Protein AF-A0A934EVY8-F1 (afdb_monomer)

pLDDT: mean 74.16, std 15.22, range [42.69, 96.94]

Sequence (189 aa):
MRWGDLDSTTKSALALGAALIGLGVLAAWLSFQLQERWPLLVFLLAFFGVALFLGGVTAWQHLTEPKETNLRSFKQRAIFGLQSIQRRGVHSGWTTARDIWLLAALAALAAFVLHSLFIGGDAFRGYMEQGRYFVRLATAVTEVSPDQWKLNWWLEVAVFAVLPPAIVVTIIAFYRERHDRFRYDDMDR

Secondary structure (DSSP, 8-state):
--GGGS-HHHHHHHHHHHHHHHHHHHHHHHHHHTS--HHHHHHHHHHHHHHHHHHHHHHHHHHHS-----HHHHHHHHHHHHHHHHHHS---HHHHHHHHHHHHHHHHHHHHHHHHHHHTSEEEEEEEETTEEEEEETTEEEEE-HHHHHHHHHHHHHHHHHHHHHHHHHHHHHHHHHHHHHHHHTT--

Nearest PDB structures (foldseek):
  1y2o-assembly1_B  TM=3.865E-01  e=2.715E+00  Homo sapiens
  3zx6-assembly1_A  TM=3.387E-01  e=5.506E+00  Archaeoglobus fulgidus DSM 4304

Foldseek 3Di:
DDPVPDPPVLVVLVVVLVVLVVVLVVQVVVVVVVPDDPPSNVVSCVLNVVSCVVSVVVVVVVVPPPPPPPVVVVVVCVVCVVPVVVVVPPPPVLVVVLVVLVVQLSVLVVVLVSLQVVQVAALVPWDDDPNWTWGDDPPDIGTDDPVSSVVNVVSVVSNVVSVVVSVVSVVVSVVVVVVVVVVVVVVVD

Structure (mmCIF, N/CA/C/O backbone):
data_AF-A0A934EVY8-F1
#
_entry.id   AF-A0A934EVY8-F1
#
loop_
_atom_site.group_PDB
_atom_site.id
_atom_site.type_symbol
_atom_site.label_atom_id
_atom_site.label_alt_id
_atom_site.label_comp_id
_atom_site.label_asym_id
_atom_site.label_entity_id
_atom_site.label_seq_id
_atom_site.pdbx_PDB_ins_code
_atom_site.Cartn_x
_atom_site.Cartn_y
_atom_site.Cartn_z
_atom_site.occupancy
_atom_site.B_iso_or_equiv
_atom_site.auth_seq_id
_atom_site.auth_comp_id
_atom_site.auth_asym_id
_atom_site.auth_atom_id
_atom_site.pdbx_PDB_model_num
ATOM 1 N N . MET A 1 1 ? 3.233 24.057 -24.327 1.00 57.34 1 MET A N 1
ATOM 2 C CA . MET A 1 1 ? 3.346 22.617 -24.651 1.00 57.34 1 MET A CA 1
ATOM 3 C C . MET A 1 1 ? 1.941 22.044 -24.655 1.00 57.34 1 MET A C 1
ATOM 5 O O . MET A 1 1 ? 1.217 22.328 -23.704 1.00 57.34 1 MET A O 1
ATOM 9 N N . ARG A 1 2 ? 1.497 21.361 -25.717 1.00 70.19 2 ARG A N 1
ATOM 10 C CA . ARG A 1 2 ? 0.138 20.791 -25.757 1.00 70.19 2 ARG A CA 1
ATOM 11 C C . ARG A 1 2 ? 0.156 19.408 -25.104 1.00 70.19 2 ARG A C 1
ATOM 13 O O . ARG A 1 2 ? 1.163 18.717 -25.177 1.00 70.19 2 ARG A O 1
ATOM 20 N N . TRP A 1 3 ? -0.952 18.983 -24.490 1.00 60.88 3 TRP A N 1
ATOM 21 C CA . TRP A 1 3 ? -1.055 17.667 -23.832 1.00 60.88 3 TRP A CA 1
ATOM 22 C C . TRP A 1 3 ? -0.673 16.508 -24.765 1.00 60.88 3 TRP A C 1
ATOM 24 O O . TRP A 1 3 ? -0.054 15.540 -24.335 1.00 60.88 3 TRP A O 1
ATOM 34 N N . GLY A 1 4 ? -0.975 16.633 -26.062 1.00 70.44 4 GLY A N 1
ATOM 35 C CA . GLY A 1 4 ? -0.570 15.670 -27.088 1.00 70.44 4 GLY A CA 1
ATOM 36 C C . GLY A 1 4 ? 0.943 15.442 -27.168 1.00 70.44 4 GLY A C 1
ATOM 37 O O . GLY A 1 4 ? 1.347 14.306 -27.398 1.00 70.44 4 GLY A O 1
ATOM 38 N N . ASP A 1 5 ? 1.749 16.465 -26.867 1.00 75.56 5 ASP A N 1
ATOM 39 C CA . ASP A 1 5 ? 3.209 16.477 -27.037 1.00 75.56 5 ASP A CA 1
ATOM 40 C C . ASP A 1 5 ? 3.973 15.812 -25.878 1.00 75.56 5 ASP A C 1
ATOM 42 O O . ASP A 1 5 ? 5.186 15.628 -25.965 1.00 75.56 5 ASP A O 1
ATOM 46 N N . LEU A 1 6 ? 3.294 15.489 -24.772 1.00 67.19 6 LEU A N 1
ATOM 47 C CA . LEU A 1 6 ? 3.912 14.822 -23.624 1.00 67.19 6 LEU A CA 1
ATOM 48 C C . LEU A 1 6 ? 4.124 13.331 -23.920 1.00 67.19 6 LEU A C 1
ATOM 50 O O . LEU A 1 6 ? 3.241 12.666 -24.476 1.00 67.19 6 LEU A O 1
ATOM 54 N N . ASP A 1 7 ? 5.274 12.801 -23.503 1.00 74.44 7 ASP A N 1
ATOM 55 C CA . ASP A 1 7 ? 5.515 11.358 -23.466 1.00 74.44 7 ASP A CA 1
ATOM 56 C C . ASP A 1 7 ? 4.421 10.687 -22.616 1.00 74.44 7 ASP A C 1
ATOM 58 O O . ASP A 1 7 ? 3.944 11.232 -21.617 1.00 74.44 7 ASP A O 1
ATOM 62 N N . SER A 1 8 ? 4.003 9.502 -23.053 1.00 59.72 8 SER A N 1
ATOM 63 C CA . SER A 1 8 ? 3.204 8.554 -22.284 1.00 59.72 8 SER A CA 1
ATOM 64 C C . SER A 1 8 ? 3.612 8.454 -20.810 1.00 59.72 8 SER A C 1
ATOM 66 O O . SER A 1 8 ? 2.719 8.504 -19.974 1.00 59.72 8 SER A O 1
ATOM 68 N N . THR A 1 9 ? 4.910 8.418 -20.485 1.00 56.78 9 THR A N 1
ATOM 69 C CA . THR A 1 9 ? 5.433 8.369 -19.104 1.00 56.78 9 THR A CA 1
ATOM 70 C C . THR A 1 9 ? 5.078 9.616 -18.303 1.00 56.78 9 THR A C 1
ATOM 72 O O . THR A 1 9 ? 4.631 9.537 -17.160 1.00 56.78 9 THR A O 1
ATOM 75 N N . THR A 1 10 ? 5.215 10.792 -18.916 1.00 66.81 10 THR A N 1
ATOM 76 C CA . THR A 1 10 ? 4.867 12.065 -18.286 1.00 66.81 10 THR A CA 1
ATOM 77 C C . THR A 1 10 ? 3.355 12.189 -18.123 1.00 66.81 10 THR A C 1
ATOM 79 O O . THR A 1 10 ? 2.886 12.709 -17.113 1.00 66.81 10 THR A O 1
ATOM 82 N N . LYS A 1 11 ? 2.578 11.669 -19.081 1.00 66.38 11 LYS A N 1
ATOM 83 C CA . LYS A 1 11 ? 1.112 11.607 -18.993 1.00 66.38 11 LYS A CA 1
ATOM 84 C C . LYS A 1 11 ? 0.653 10.691 -17.860 1.00 66.38 11 LYS A C 1
ATOM 86 O O . LYS A 1 11 ? -0.226 11.101 -17.108 1.00 66.38 11 LYS A O 1
ATOM 91 N N . SER A 1 12 ? 1.236 9.500 -17.695 1.00 63.28 12 SER A N 1
ATOM 92 C CA . SER A 1 12 ? 0.905 8.608 -16.575 1.00 63.28 12 SER A CA 1
ATOM 93 C C . SER A 1 12 ? 1.359 9.183 -15.237 1.00 63.28 12 SER A C 1
ATOM 95 O O . SER A 1 12 ? 0.577 9.140 -14.294 1.00 63.28 12 SER A O 1
ATOM 97 N N . ALA A 1 13 ? 2.541 9.799 -15.153 1.00 68.25 13 ALA A N 1
ATOM 98 C CA . ALA A 1 13 ? 2.987 10.482 -13.937 1.00 68.25 13 ALA A CA 1
ATOM 99 C C . ALA A 1 13 ? 2.047 11.638 -13.543 1.00 68.25 13 ALA A C 1
ATOM 101 O O . ALA A 1 13 ? 1.663 11.757 -12.380 1.00 68.25 13 ALA A O 1
ATOM 102 N N . LEU A 1 14 ? 1.611 12.453 -14.511 1.00 69.06 14 LEU A N 1
ATOM 103 C CA . LEU A 1 14 ? 0.652 13.538 -14.281 1.00 69.06 14 LEU A CA 1
ATOM 104 C C . LEU A 1 14 ? -0.740 13.016 -13.912 1.00 69.06 14 LEU A C 1
ATOM 106 O O . LEU A 1 14 ? -1.367 13.557 -13.005 1.00 69.06 14 LEU A O 1
ATOM 110 N N . ALA A 1 15 ? -1.217 11.963 -14.579 1.00 69.25 15 ALA A N 1
ATOM 111 C CA . ALA A 1 15 ? -2.496 11.333 -14.261 1.00 69.25 15 ALA A CA 1
ATOM 112 C C . ALA A 1 15 ? -2.485 10.721 -12.853 1.00 69.25 15 ALA A C 1
ATOM 114 O O . ALA A 1 15 ? -3.445 10.886 -12.104 1.00 69.25 15 ALA A O 1
ATOM 115 N N . LEU A 1 16 ? -1.378 10.081 -12.468 1.00 67.81 16 LEU A N 1
ATOM 116 C CA . LEU A 1 16 ? -1.179 9.536 -11.131 1.00 67.81 16 LEU A CA 1
ATOM 117 C C . LEU A 1 16 ? -1.139 10.650 -10.079 1.00 67.81 16 LEU A C 1
ATOM 119 O O . LEU A 1 16 ? -1.831 10.567 -9.068 1.00 67.81 16 LEU A O 1
ATOM 123 N N . GLY A 1 17 ? -0.385 11.720 -10.341 1.00 69.75 17 GLY A N 1
ATOM 124 C CA . GLY A 1 17 ? -0.333 12.895 -9.473 1.00 69.75 1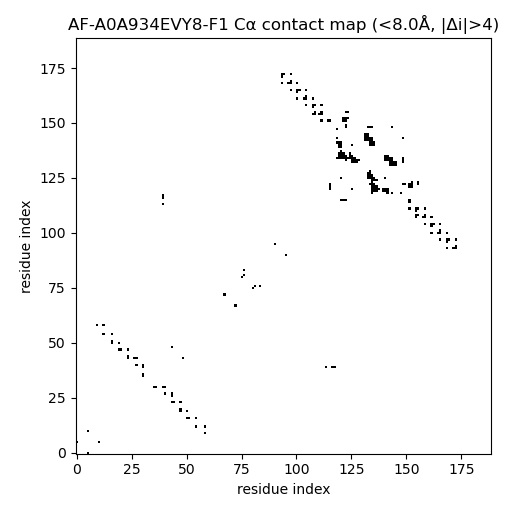7 GLY A CA 1
ATOM 125 C C . GLY A 1 17 ? -1.708 13.536 -9.287 1.00 69.75 17 GLY A C 1
ATOM 126 O O . GLY A 1 17 ? -2.108 13.813 -8.160 1.00 69.75 17 GLY A O 1
ATOM 127 N N . ALA A 1 18 ? -2.475 13.702 -10.366 1.00 69.44 18 ALA A N 1
ATOM 128 C CA . ALA A 1 18 ? -3.835 14.236 -10.311 1.00 69.44 18 ALA A CA 1
ATOM 129 C C . ALA A 1 18 ? -4.795 13.319 -9.533 1.00 69.44 18 ALA A C 1
ATOM 131 O O . ALA A 1 18 ? -5.582 13.810 -8.721 1.00 69.44 18 ALA A O 1
ATOM 132 N N . ALA A 1 19 ? -4.709 11.999 -9.730 1.00 68.56 19 ALA A N 1
ATOM 133 C CA . ALA A 1 19 ? -5.507 11.027 -8.985 1.00 68.56 19 ALA A CA 1
ATOM 134 C C . ALA A 1 19 ? -5.186 11.057 -7.482 1.00 68.56 19 ALA A C 1
ATOM 136 O O . ALA A 1 19 ? -6.098 11.031 -6.657 1.00 68.56 19 ALA A O 1
ATOM 137 N N . LEU A 1 20 ? -3.904 11.184 -7.125 1.00 67.69 20 LEU A N 1
ATOM 138 C CA . LEU A 1 20 ? -3.466 11.334 -5.739 1.00 67.69 20 LEU A CA 1
ATOM 139 C C . LEU A 1 20 ? -3.967 12.653 -5.138 1.00 67.69 20 LEU A C 1
ATOM 141 O O . LEU A 1 20 ? -4.524 12.640 -4.048 1.00 67.69 20 LEU A O 1
ATOM 145 N N . ILE A 1 21 ? -3.876 13.777 -5.853 1.00 70.50 21 ILE A N 1
ATOM 146 C CA . ILE A 1 21 ? -4.445 15.054 -5.382 1.00 70.50 21 ILE A CA 1
ATOM 147 C C . ILE A 1 21 ? -5.954 14.917 -5.138 1.00 70.50 21 ILE A C 1
ATOM 149 O O . ILE A 1 21 ? -6.441 15.335 -4.089 1.00 70.50 21 ILE A O 1
ATOM 153 N N . GLY A 1 22 ? -6.688 14.295 -6.066 1.00 68.50 22 GLY A N 1
ATOM 154 C CA . GLY A 1 22 ? -8.126 14.059 -5.925 1.00 68.50 22 GLY A CA 1
ATOM 155 C C . GLY A 1 22 ? -8.470 13.213 -4.696 1.00 68.50 22 GLY A C 1
ATOM 156 O O . GLY A 1 22 ? -9.353 13.583 -3.921 1.00 68.50 22 GLY A O 1
ATOM 157 N N . LEU A 1 23 ? -7.728 12.126 -4.469 1.00 67.06 23 LEU A N 1
ATOM 158 C C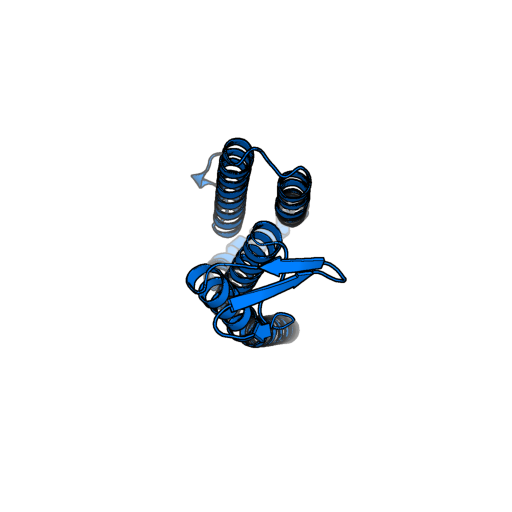A . LEU A 1 23 ? -7.850 11.291 -3.269 1.00 67.06 23 LEU A CA 1
ATOM 159 C C . LEU A 1 23 ? -7.532 12.069 -1.986 1.00 67.06 23 LEU A C 1
ATOM 161 O O . LEU A 1 23 ? -8.232 11.900 -0.990 1.00 67.06 23 LEU A O 1
ATOM 165 N N . GLY A 1 24 ? -6.530 12.949 -2.011 1.00 66.44 24 GLY A N 1
ATOM 166 C CA . GLY A 1 24 ? -6.171 13.790 -0.870 1.00 66.44 24 GLY A CA 1
ATOM 167 C C . GLY A 1 24 ? -7.243 14.807 -0.512 1.00 66.44 24 GLY A C 1
ATOM 168 O O . GLY A 1 24 ? -7.593 14.942 0.661 1.00 66.44 24 GLY A O 1
ATOM 169 N N . VAL A 1 25 ? -7.826 15.467 -1.513 1.00 69.81 25 VAL A N 1
ATOM 170 C CA . VAL A 1 25 ? -8.941 16.404 -1.314 1.00 69.81 25 VAL A CA 1
ATOM 171 C C . VAL A 1 25 ? -10.180 15.674 -0.793 1.00 69.81 25 VAL A C 1
ATOM 173 O O . VAL A 1 25 ? -10.811 16.148 0.151 1.00 69.81 25 VAL A O 1
ATOM 176 N N . LEU A 1 26 ? -10.506 14.502 -1.348 1.00 67.94 26 LEU A N 1
ATOM 177 C CA . LEU A 1 26 ? -11.639 13.692 -0.891 1.00 67.94 26 LEU A CA 1
ATOM 178 C C . LEU A 1 26 ? -11.452 13.227 0.561 1.00 67.94 26 LEU A C 1
ATOM 180 O O . LEU A 1 26 ? -12.381 13.297 1.364 1.00 67.94 26 LEU A O 1
ATOM 184 N N . ALA A 1 27 ? -10.245 12.789 0.915 1.00 61.75 27 ALA A N 1
ATOM 185 C CA . ALA A 1 27 ? -9.923 12.363 2.269 1.00 61.75 27 ALA A CA 1
ATOM 186 C C . ALA A 1 27 ? -9.943 13.535 3.266 1.00 61.75 27 ALA A C 1
ATOM 188 O O . ALA A 1 27 ? -10.451 13.379 4.375 1.00 61.75 27 ALA A O 1
ATOM 189 N N . ALA A 1 28 ? -9.466 14.722 2.871 1.00 60.06 28 ALA A N 1
ATOM 190 C CA . ALA A 1 28 ? -9.564 15.934 3.684 1.00 60.06 28 ALA A CA 1
ATOM 191 C C . ALA A 1 28 ? -11.027 16.363 3.891 1.00 60.06 28 ALA A C 1
ATOM 193 O O . ALA A 1 28 ? -11.414 16.710 5.006 1.00 60.06 28 ALA A O 1
ATOM 194 N N . TRP A 1 29 ? -11.860 16.265 2.850 1.00 69.00 29 TRP A N 1
ATOM 195 C CA . TRP A 1 29 ? -13.300 16.513 2.938 1.00 69.00 29 TRP A CA 1
ATOM 196 C C . TRP A 1 29 ? -13.990 15.533 3.896 1.00 69.00 29 TRP A C 1
ATOM 198 O O . TRP A 1 29 ? -14.744 15.949 4.774 1.00 69.00 29 TRP A O 1
ATOM 208 N N . LEU A 1 30 ? -13.715 14.232 3.765 1.00 59.75 30 LEU A N 1
ATOM 209 C CA . LEU A 1 30 ? -14.232 13.198 4.670 1.00 59.75 30 LEU A CA 1
ATOM 210 C C . LEU A 1 30 ? -13.762 13.421 6.112 1.00 59.75 30 LEU A C 1
ATOM 212 O O . LEU A 1 30 ? -14.555 13.284 7.040 1.00 59.75 30 LEU A O 1
ATOM 216 N N . SER A 1 31 ? -12.504 13.824 6.302 1.00 55.75 31 SER A N 1
ATOM 217 C CA . SER A 1 31 ? -11.961 14.177 7.616 1.00 55.75 31 SER A CA 1
ATOM 218 C C . SER A 1 31 ? -12.681 15.376 8.232 1.00 55.75 31 SER A C 1
ATOM 220 O O . SER A 1 31 ? -12.928 15.372 9.433 1.00 55.75 31 SER A O 1
ATOM 222 N N . PHE A 1 32 ? -13.031 16.386 7.431 1.00 62.69 32 PHE A N 1
ATOM 223 C CA . PHE A 1 32 ? -13.758 17.568 7.899 1.00 62.69 32 PHE A CA 1
ATOM 224 C C . PHE A 1 32 ? -15.173 17.224 8.390 1.00 62.69 32 PHE A C 1
ATOM 226 O O . PHE A 1 32 ? -15.640 17.787 9.376 1.00 62.69 32 PHE A O 1
ATOM 233 N N . GLN A 1 33 ? -15.835 16.256 7.749 1.00 71.44 33 GLN A N 1
ATOM 234 C CA . GLN A 1 33 ? -17.175 15.798 8.140 1.00 71.44 33 GLN A CA 1
ATOM 235 C C . GLN A 1 33 ? -17.193 15.019 9.468 1.00 71.44 33 GLN A C 1
ATOM 237 O O . GLN A 1 33 ? -18.236 14.934 10.108 1.00 71.44 33 GLN A O 1
ATOM 242 N N . LEU A 1 34 ? -16.061 14.456 9.904 1.00 65.44 34 LEU A N 1
ATOM 243 C CA . LEU A 1 34 ? -16.002 13.522 11.038 1.00 65.44 34 LEU A CA 1
ATOM 244 C C . LEU A 1 34 ? -15.755 14.174 12.416 1.00 65.44 34 LEU A C 1
ATOM 246 O O . LEU A 1 34 ? -15.599 13.436 13.383 1.00 65.44 34 LEU A O 1
ATOM 250 N N . GLN A 1 35 ? -15.752 15.514 12.515 1.00 58.31 35 GLN A N 1
ATOM 251 C CA . GLN A 1 35 ? -15.690 16.372 13.728 1.00 58.31 35 GLN A CA 1
ATOM 252 C C . GLN A 1 35 ? -14.597 16.118 14.789 1.00 5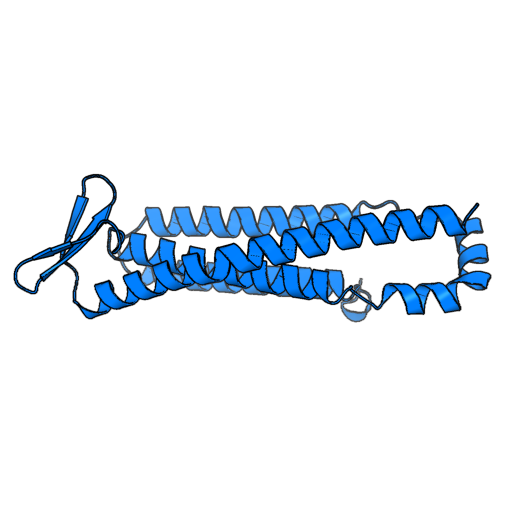8.31 35 GLN A C 1
ATOM 254 O O . GLN A 1 35 ? -14.369 16.973 15.641 1.00 58.31 35 GLN A O 1
ATOM 259 N N . GLU A 1 36 ? -13.832 15.044 14.693 1.00 63.22 36 GLU A N 1
ATOM 260 C CA . GLU A 1 36 ? -12.560 14.861 15.378 1.00 63.22 36 GLU A CA 1
ATOM 261 C C . GLU A 1 36 ? -11.452 14.732 14.323 1.00 63.22 36 GLU A C 1
ATOM 263 O O . GLU A 1 36 ? -11.716 14.295 13.205 1.00 63.22 36 GLU A O 1
ATOM 268 N N . ARG A 1 37 ? -10.193 15.003 14.711 1.00 58.44 37 ARG A N 1
ATOM 269 C CA . ARG A 1 37 ? -8.947 14.489 14.080 1.00 58.44 37 ARG A CA 1
ATOM 270 C C . ARG A 1 37 ? -8.070 15.462 13.277 1.00 58.44 37 ARG A C 1
ATOM 272 O O . ARG A 1 37 ? -7.764 15.245 12.106 1.00 58.44 37 ARG A O 1
ATOM 279 N N . TRP A 1 38 ? -7.451 16.398 13.993 1.00 56.06 38 TRP A N 1
ATOM 280 C CA . TRP A 1 38 ? -6.142 16.964 13.622 1.00 56.06 38 TRP A CA 1
ATOM 281 C C . TRP A 1 38 ? -5.095 15.922 13.159 1.00 56.06 38 TRP A C 1
ATOM 283 O O . TRP A 1 38 ? -4.457 16.158 12.134 1.00 56.06 38 TRP A O 1
ATOM 293 N N . PRO A 1 39 ? -4.917 14.755 13.815 1.00 55.75 39 PRO A N 1
ATOM 294 C CA . PRO A 1 39 ? -3.947 13.748 13.371 1.00 55.75 39 PRO A CA 1
ATOM 295 C C . PRO A 1 39 ? -4.228 13.152 11.985 1.00 55.75 39 PRO A C 1
ATOM 297 O O . PRO A 1 39 ? -3.280 12.863 11.260 1.00 55.75 39 PRO A O 1
ATOM 300 N N . LEU A 1 40 ? -5.495 13.000 11.583 1.00 60.56 40 LEU A N 1
ATOM 301 C CA . LEU A 1 40 ? -5.835 12.452 10.264 1.00 60.56 40 LEU A CA 1
ATOM 302 C C . LEU A 1 40 ? -5.533 13.475 9.162 1.00 60.56 40 LEU A C 1
ATOM 304 O O . LEU A 1 40 ? -4.968 13.122 8.133 1.00 60.56 40 LEU A O 1
ATOM 308 N N . LEU A 1 41 ? -5.797 14.757 9.420 1.00 58.66 41 LEU A N 1
ATOM 309 C CA . LEU A 1 41 ? -5.463 15.853 8.510 1.00 58.66 41 LEU A CA 1
ATOM 310 C C . LEU A 1 41 ? -3.939 16.026 8.359 1.00 58.66 41 LEU A C 1
ATOM 312 O O . LEU A 1 41 ? -3.450 16.151 7.237 1.00 58.66 41 LEU A O 1
ATOM 316 N N . VAL A 1 42 ? -3.177 15.948 9.458 1.00 61.84 42 VAL A N 1
ATOM 317 C CA . VAL A 1 42 ? -1.699 15.971 9.433 1.00 61.84 42 VAL A CA 1
ATOM 318 C C . VAL A 1 42 ? -1.137 14.759 8.689 1.00 61.84 42 VAL A C 1
ATOM 320 O O . VAL A 1 42 ? -0.226 14.913 7.878 1.00 61.84 42 VAL A O 1
ATOM 323 N N . PHE A 1 43 ? -1.694 13.565 8.913 1.00 64.56 43 PHE A N 1
ATOM 324 C CA . PHE A 1 43 ? -1.275 12.357 8.206 1.00 64.56 43 PHE A CA 1
ATOM 325 C C . PHE A 1 43 ? -1.565 12.446 6.706 1.00 64.56 43 PHE A C 1
ATOM 327 O O . PHE A 1 43 ? -0.689 12.141 5.903 1.00 64.56 43 PHE A O 1
ATOM 334 N N . LEU A 1 44 ? -2.754 12.915 6.314 1.00 65.19 44 LEU A N 1
ATOM 335 C CA . LEU A 1 44 ? -3.097 13.130 4.908 1.00 65.19 44 LEU A CA 1
ATOM 336 C C . LEU A 1 44 ? -2.172 14.172 4.270 1.00 65.19 44 LEU A C 1
ATOM 338 O O . LEU A 1 44 ? -1.620 13.915 3.204 1.00 65.19 44 LEU A O 1
ATOM 342 N N . LEU A 1 45 ? -1.926 15.308 4.930 1.00 63.56 45 LEU A N 1
ATOM 343 C CA . LEU A 1 45 ? -0.974 16.315 4.447 1.00 63.56 45 LEU A CA 1
ATOM 344 C C . LEU A 1 45 ? 0.438 15.745 4.282 1.00 63.56 45 LEU A C 1
ATOM 346 O O . LEU A 1 45 ? 1.078 16.007 3.267 1.00 63.56 45 LEU A O 1
ATOM 350 N N . ALA A 1 46 ? 0.916 14.949 5.239 1.00 63.81 46 ALA A N 1
ATOM 351 C CA . ALA A 1 46 ? 2.229 14.320 5.161 1.00 63.81 46 ALA A CA 1
ATOM 352 C C . ALA A 1 46 ? 2.287 13.272 4.039 1.00 63.81 46 ALA A C 1
ATOM 354 O O . ALA A 1 46 ? 3.213 13.285 3.232 1.00 63.81 46 ALA A O 1
ATOM 355 N N . PHE A 1 47 ? 1.283 12.401 3.939 1.00 70.88 47 PHE A N 1
ATOM 356 C CA . PHE A 1 47 ? 1.223 11.340 2.937 1.00 70.88 47 PHE A CA 1
ATOM 357 C C . PHE A 1 47 ? 1.123 11.907 1.517 1.00 70.88 47 PHE A C 1
ATOM 359 O O . PHE A 1 47 ? 1.941 11.579 0.655 1.00 70.88 47 PHE A O 1
ATOM 366 N N . PHE A 1 48 ? 0.171 12.813 1.276 1.00 67.50 48 PHE A N 1
ATOM 367 C CA . PHE A 1 48 ? 0.012 13.457 -0.027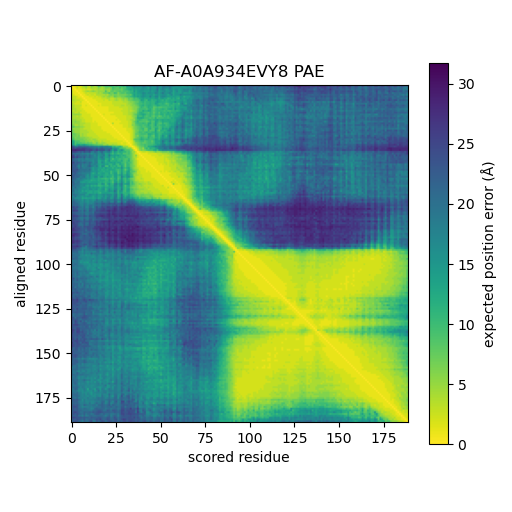 1.00 67.50 48 PHE A CA 1
ATOM 368 C C . PHE A 1 48 ? 1.153 14.426 -0.331 1.00 67.50 48 PHE A C 1
ATOM 370 O O . PHE A 1 48 ? 1.569 14.512 -1.483 1.00 67.50 48 PHE A O 1
ATOM 377 N N . GLY A 1 49 ? 1.716 15.092 0.680 1.00 69.19 49 GLY A N 1
ATOM 378 C CA . GLY A 1 49 ? 2.908 15.924 0.538 1.00 69.19 49 GLY A CA 1
ATOM 379 C C . GLY A 1 49 ? 4.126 15.123 0.079 1.00 69.19 49 GLY A C 1
ATOM 380 O O . GLY A 1 49 ? 4.796 15.529 -0.868 1.00 69.19 49 GLY A O 1
ATOM 381 N N . VAL A 1 50 ? 4.378 13.953 0.674 1.00 64.31 50 VAL A N 1
ATOM 382 C CA . VAL A 1 50 ? 5.466 13.049 0.257 1.00 64.31 50 VAL A CA 1
ATOM 383 C C . VAL A 1 50 ? 5.205 12.481 -1.136 1.00 64.31 50 VAL A C 1
ATOM 385 O O . VAL A 1 50 ? 6.117 12.460 -1.961 1.00 64.31 50 VAL A O 1
ATOM 388 N N . ALA A 1 51 ? 3.972 12.069 -1.437 1.00 66.31 51 ALA A N 1
ATOM 389 C CA . ALA A 1 51 ? 3.621 11.557 -2.759 1.00 66.31 51 ALA A CA 1
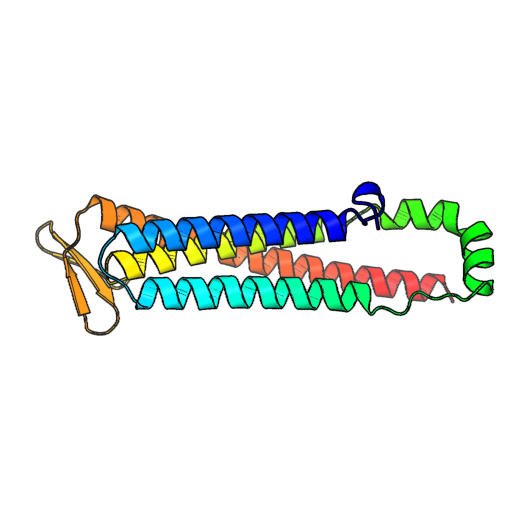ATOM 390 C C . ALA A 1 51 ? 3.790 12.628 -3.856 1.00 66.31 51 ALA A C 1
ATOM 392 O O . ALA A 1 51 ? 4.360 12.348 -4.913 1.00 66.31 51 ALA A O 1
ATOM 393 N N . LEU A 1 52 ? 3.370 13.869 -3.586 1.00 63.59 52 LEU A N 1
ATOM 394 C CA . LEU A 1 52 ? 3.579 15.014 -4.476 1.00 63.59 52 LEU A CA 1
ATOM 395 C C . LEU A 1 52 ? 5.052 15.38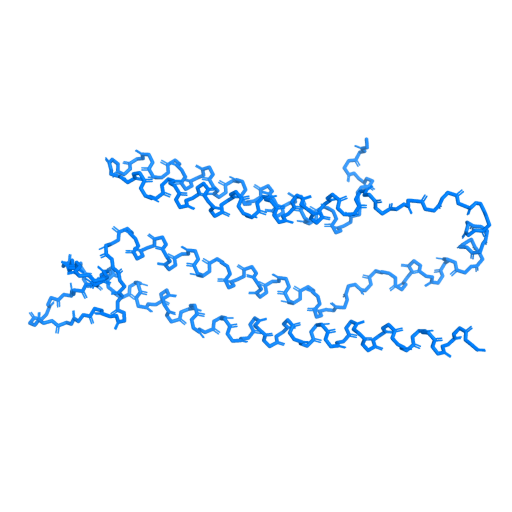3 -4.605 1.00 63.59 52 LEU A C 1
ATOM 397 O O . LEU A 1 52 ? 5.494 15.709 -5.702 1.00 63.59 52 LEU A O 1
ATOM 401 N N . PHE A 1 53 ? 5.821 15.310 -3.519 1.00 67.69 53 PHE A N 1
ATOM 402 C CA . PHE A 1 53 ? 7.254 15.570 -3.554 1.00 67.69 53 PHE A CA 1
ATOM 403 C C . PHE A 1 53 ? 7.983 14.531 -4.410 1.00 67.69 53 PHE A C 1
ATOM 405 O O . PHE A 1 53 ? 8.737 14.902 -5.302 1.00 67.69 53 PHE A O 1
ATOM 412 N N . LEU A 1 54 ? 7.714 13.238 -4.214 1.00 62.19 54 LEU A N 1
ATOM 413 C CA . LEU A 1 54 ? 8.337 12.165 -4.996 1.00 62.19 54 LEU A CA 1
ATOM 414 C C . LEU A 1 54 ? 7.937 12.222 -6.476 1.00 62.19 54 LEU A C 1
ATOM 416 O O . LEU A 1 54 ? 8.807 12.107 -7.343 1.00 62.19 54 LEU A O 1
ATOM 420 N N . GLY A 1 55 ? 6.654 12.461 -6.772 1.00 64.56 55 GLY A N 1
ATOM 421 C CA . GLY A 1 55 ? 6.168 12.677 -8.140 1.00 64.56 55 GLY A CA 1
ATOM 422 C C . GLY A 1 55 ? 6.742 13.946 -8.783 1.00 64.56 55 GLY A C 1
ATOM 423 O O . GLY A 1 55 ? 7.105 13.952 -9.957 1.00 64.56 55 GLY A O 1
ATOM 424 N N . GLY A 1 56 ? 6.883 15.018 -8.002 1.00 66.69 56 GLY A N 1
ATOM 425 C CA . GLY A 1 56 ? 7.470 16.283 -8.437 1.00 66.69 56 GLY A CA 1
ATOM 426 C C . GLY A 1 56 ? 8.964 16.169 -8.727 1.00 66.69 56 GLY A C 1
ATOM 427 O O . GLY A 1 56 ? 9.419 16.661 -9.755 1.00 66.69 56 GLY A O 1
ATOM 428 N N . VAL A 1 57 ? 9.721 15.473 -7.875 1.00 65.88 57 VAL A N 1
ATOM 429 C CA . VAL A 1 57 ? 11.159 15.224 -8.069 1.00 65.88 57 VAL A CA 1
ATOM 430 C C . VAL A 1 57 ? 11.400 14.370 -9.311 1.00 65.88 57 VAL A C 1
ATOM 432 O O . VAL A 1 57 ? 12.270 14.706 -10.111 1.00 65.88 57 VAL A O 1
ATOM 435 N N . THR A 1 58 ? 10.612 13.314 -9.523 1.00 61.97 58 THR A N 1
ATOM 436 C CA . THR A 1 58 ? 10.729 12.483 -10.735 1.00 61.97 58 THR A CA 1
ATOM 437 C C . THR A 1 58 ? 10.370 13.263 -12.002 1.00 61.97 58 THR A C 1
ATOM 439 O O . THR A 1 58 ? 11.106 13.200 -12.988 1.00 61.97 58 THR A O 1
ATOM 442 N N . ALA A 1 59 ? 9.306 14.072 -11.981 1.00 62.19 59 ALA A N 1
ATOM 443 C CA . ALA A 1 59 ? 8.971 14.953 -13.102 1.00 62.19 59 ALA A CA 1
ATOM 444 C C . ALA A 1 59 ? 10.056 16.019 -13.359 1.00 62.19 59 ALA A C 1
ATOM 446 O O . ALA A 1 59 ? 10.397 16.300 -14.510 1.00 62.19 59 ALA A O 1
ATOM 447 N N . TRP A 1 60 ? 10.631 16.591 -12.297 1.00 62.50 60 TRP A N 1
ATOM 448 C CA . TRP A 1 60 ? 11.705 17.580 -12.375 1.00 62.50 60 TRP A CA 1
ATOM 449 C C . TRP A 1 60 ? 12.984 17.001 -12.978 1.00 62.50 60 TRP A C 1
ATOM 451 O O . TRP A 1 60 ? 13.585 17.628 -13.850 1.00 62.50 60 TRP A O 1
ATOM 461 N N . GLN A 1 61 ? 13.380 15.798 -12.557 1.00 69.19 61 GLN A N 1
ATOM 462 C CA . GLN A 1 61 ? 14.525 15.082 -13.125 1.00 69.19 61 GLN A CA 1
ATOM 463 C C . GLN A 1 61 ? 14.347 14.878 -14.633 1.00 69.19 61 GLN A C 1
ATOM 465 O O . GLN A 1 61 ? 15.251 15.190 -15.402 1.00 69.19 61 GLN A O 1
ATOM 470 N N . HIS A 1 62 ? 13.150 14.487 -15.075 1.00 58.69 62 HIS A N 1
ATOM 471 C CA . HIS A 1 62 ? 12.862 14.342 -16.504 1.00 58.69 62 HIS A CA 1
ATOM 472 C C . HIS A 1 62 ? 12.888 15.666 -17.283 1.00 58.69 62 HIS A C 1
ATOM 474 O O . HIS A 1 62 ? 13.230 15.682 -18.464 1.00 58.69 62 HIS A O 1
ATOM 480 N N . LEU A 1 63 ? 12.522 16.781 -16.646 1.00 63.75 63 LEU A N 1
ATOM 481 C CA . LEU A 1 63 ? 12.571 18.109 -17.268 1.00 63.75 63 LEU A CA 1
ATOM 482 C C . LEU A 1 63 ? 13.988 18.697 -17.322 1.00 63.75 63 LEU A C 1
ATOM 484 O O . LEU A 1 63 ? 14.257 19.530 -18.189 1.00 63.75 63 LEU A O 1
ATOM 488 N N . THR A 1 64 ? 14.869 18.294 -16.404 1.00 61.97 64 THR A N 1
ATOM 489 C CA . THR A 1 64 ? 16.244 18.808 -16.295 1.00 61.97 64 THR A CA 1
ATOM 490 C C . THR A 1 64 ? 17.291 17.920 -16.956 1.00 61.97 64 THR A C 1
ATOM 492 O O . THR A 1 64 ? 18.425 18.374 -17.118 1.00 61.97 64 THR A O 1
ATOM 495 N N . GLU A 1 65 ? 16.930 16.716 -17.414 1.00 53.47 65 GLU A N 1
ATOM 496 C CA . GLU A 1 65 ? 17.774 15.959 -18.339 1.00 53.47 65 GLU A CA 1
ATOM 497 C C . GLU A 1 65 ? 18.113 16.849 -19.547 1.00 53.47 65 GLU A C 1
ATOM 499 O O . GLU A 1 65 ? 17.207 17.303 -20.260 1.00 53.47 65 GLU A O 1
ATOM 504 N N . PRO A 1 66 ? 19.404 17.163 -19.769 1.00 47.69 66 PRO A N 1
ATOM 505 C CA . PRO A 1 66 ? 19.801 18.079 -20.819 1.00 47.69 66 PRO A CA 1
ATOM 506 C C . PRO A 1 66 ? 19.344 17.494 -22.152 1.00 47.69 66 PRO A C 1
ATOM 508 O O . PRO A 1 66 ? 19.859 16.477 -22.616 1.00 47.69 66 PRO A O 1
ATOM 511 N N . LYS A 1 67 ? 18.358 18.145 -22.780 1.00 50.19 67 LYS A N 1
ATOM 512 C CA . LYS A 1 67 ? 17.995 17.875 -24.170 1.00 50.19 67 LYS A CA 1
ATOM 513 C C . LYS A 1 67 ? 19.252 18.090 -24.993 1.00 50.19 67 LYS A C 1
ATOM 515 O O . LYS A 1 67 ? 19.629 19.229 -25.248 1.00 50.19 67 LYS A O 1
ATOM 520 N N . GLU A 1 68 ? 19.907 17.004 -25.381 1.00 47.16 68 GLU A N 1
ATOM 521 C CA . GLU A 1 68 ? 21.033 17.053 -26.298 1.00 47.16 68 GLU A CA 1
ATOM 522 C C . GLU A 1 68 ? 20.594 17.758 -27.588 1.00 47.16 68 GLU A C 1
ATOM 524 O O . GLU A 1 68 ? 19.978 17.166 -28.474 1.00 47.16 68 GLU A O 1
ATOM 529 N N . THR A 1 69 ? 20.918 19.041 -27.705 1.00 47.59 69 THR A N 1
ATOM 530 C CA . THR A 1 69 ? 20.688 19.884 -28.887 1.00 47.59 69 THR A CA 1
ATOM 531 C C . THR A 1 69 ? 21.766 19.676 -29.953 1.00 47.59 69 THR A C 1
ATOM 533 O O . THR A 1 69 ? 21.892 20.455 -30.897 1.00 47.59 69 THR A O 1
ATOM 536 N N . ASN A 1 70 ? 22.553 18.602 -29.842 1.00 46.72 70 ASN A N 1
ATOM 537 C CA . ASN A 1 70 ? 23.641 18.319 -30.759 1.00 46.72 70 ASN A CA 1
ATOM 538 C C . ASN A 1 70 ? 23.093 17.800 -32.099 1.00 46.72 70 ASN A C 1
ATOM 540 O O . ASN A 1 70 ? 22.719 16.638 -32.245 1.00 46.72 70 ASN A O 1
ATOM 544 N N . LEU A 1 71 ? 23.108 18.654 -33.124 1.00 52.72 71 LEU A N 1
ATOM 545 C CA . LEU A 1 71 ? 22.757 18.322 -34.516 1.00 52.72 71 LEU A CA 1
ATOM 546 C C . LEU A 1 71 ? 23.498 17.080 -35.057 1.00 52.72 71 LEU A C 1
ATOM 548 O O . LEU A 1 71 ? 22.987 16.390 -35.942 1.00 52.72 71 LEU A O 1
ATOM 552 N N . ARG A 1 72 ? 24.672 16.748 -34.499 1.00 52.72 72 ARG A N 1
ATOM 553 C CA . ARG A 1 72 ? 25.401 15.506 -34.809 1.00 52.72 72 ARG A CA 1
ATOM 554 C C . ARG A 1 72 ? 24.672 14.249 -34.318 1.00 52.72 72 ARG A C 1
ATOM 556 O O . ARG A 1 72 ? 24.551 13.302 -35.094 1.00 52.72 72 ARG A O 1
ATOM 563 N N . SER A 1 73 ? 24.094 14.264 -33.113 1.00 53.53 73 SER A N 1
ATOM 564 C CA . SER A 1 73 ? 23.288 13.142 -32.612 1.00 53.53 73 SER A CA 1
ATOM 565 C C . SER A 1 73 ? 21.902 13.090 -33.262 1.00 53.53 73 SER A C 1
ATOM 567 O O . SER A 1 73 ? 21.283 12.029 -33.284 1.00 53.53 73 SER A O 1
ATOM 569 N N . PHE A 1 74 ? 21.427 14.190 -33.864 1.00 55.84 74 PHE A N 1
ATOM 570 C CA . PHE A 1 74 ? 20.212 14.203 -34.688 1.00 55.84 74 PHE A CA 1
ATOM 571 C C . PHE A 1 74 ? 20.418 13.522 -36.049 1.00 55.84 74 PHE A C 1
ATOM 573 O O . PHE A 1 74 ? 19.579 12.728 -36.458 1.00 55.84 74 PHE A O 1
ATOM 580 N N . LYS A 1 75 ? 21.551 13.748 -36.734 1.00 56.16 75 LYS A N 1
ATOM 581 C CA . LYS A 1 75 ? 21.880 13.018 -37.977 1.00 56.16 75 LYS A CA 1
ATOM 582 C C . LYS A 1 75 ? 22.149 11.531 -37.727 1.00 56.16 75 LYS A C 1
ATOM 584 O O . LYS A 1 75 ? 21.667 10.704 -38.495 1.00 56.16 75 LYS A O 1
ATOM 589 N N . GLN A 1 76 ? 22.823 11.179 -36.630 1.00 58.00 76 GLN A N 1
ATOM 590 C CA . GLN A 1 76 ? 22.951 9.774 -36.218 1.00 58.00 76 GLN A CA 1
ATOM 591 C C . GLN A 1 76 ? 21.589 9.163 -35.842 1.00 58.00 76 GLN A C 1
ATOM 593 O O . GLN A 1 76 ? 21.302 8.043 -36.252 1.00 58.00 76 GLN A O 1
ATOM 598 N N . ARG A 1 77 ? 20.690 9.909 -35.179 1.00 51.81 77 ARG A N 1
ATOM 599 C CA . ARG A 1 77 ? 19.295 9.487 -34.942 1.00 51.81 77 ARG A CA 1
ATOM 600 C C . ARG A 1 77 ? 18.427 9.457 -36.202 1.00 51.81 77 ARG A C 1
ATOM 602 O O . ARG A 1 77 ? 17.483 8.695 -36.234 1.00 51.81 77 ARG A O 1
ATOM 609 N N . ALA A 1 78 ? 18.696 10.215 -37.254 1.00 58.97 78 ALA A N 1
ATOM 610 C CA . ALA A 1 78 ? 17.929 10.087 -38.496 1.00 58.97 78 ALA A CA 1
ATOM 611 C C . ALA A 1 78 ? 18.296 8.797 -39.254 1.00 58.97 78 ALA A C 1
ATOM 613 O O . ALA A 1 78 ? 17.435 8.178 -39.869 1.00 58.97 78 ALA A O 1
ATOM 614 N N . ILE A 1 79 ? 19.561 8.372 -39.159 1.00 57.88 79 ILE A N 1
ATOM 615 C CA . ILE A 1 79 ? 20.084 7.183 -39.847 1.00 57.88 79 ILE A CA 1
ATOM 616 C C . ILE A 1 79 ? 19.857 5.900 -39.018 1.00 57.88 79 ILE A C 1
ATOM 618 O O . ILE A 1 79 ? 19.527 4.866 -39.587 1.00 57.88 79 ILE A O 1
ATOM 622 N N . PHE A 1 80 ? 19.933 5.963 -37.680 1.00 55.34 80 PHE A N 1
ATOM 623 C CA . PHE A 1 80 ? 19.689 4.823 -36.772 1.00 55.34 80 PHE A CA 1
ATOM 624 C C . PHE A 1 80 ? 18.344 4.874 -36.014 1.00 55.34 80 PHE A C 1
ATOM 626 O O . PHE A 1 80 ? 17.945 3.906 -35.363 1.00 55.34 80 PHE A O 1
ATOM 633 N N . GLY A 1 81 ? 17.616 5.992 -36.044 1.00 48.97 81 GLY A N 1
ATOM 634 C CA . GLY A 1 81 ? 16.475 6.233 -35.146 1.00 48.97 81 GLY A CA 1
ATOM 635 C C . GLY A 1 81 ? 15.125 5.722 -35.614 1.00 48.97 81 GLY A C 1
ATOM 636 O O . GLY A 1 81 ? 14.216 5.642 -34.793 1.00 48.97 81 GLY A O 1
ATOM 637 N N . LEU A 1 82 ? 15.001 5.260 -36.859 1.00 47.97 82 LEU A N 1
ATOM 638 C CA . LEU A 1 82 ? 13.855 4.426 -37.238 1.00 47.97 82 LEU A CA 1
ATOM 639 C C . LEU A 1 82 ? 13.866 3.083 -36.484 1.00 47.97 82 LEU A C 1
ATOM 641 O O . LEU A 1 82 ? 12.803 2.581 -36.135 1.00 47.97 82 LEU A O 1
ATOM 645 N N . GLN A 1 83 ? 15.040 2.549 -36.118 1.00 48.47 83 GLN A N 1
ATOM 646 C CA . GLN A 1 83 ? 15.135 1.351 -35.271 1.00 48.47 83 GLN A CA 1
ATOM 647 C C . GLN A 1 83 ? 15.108 1.650 -33.763 1.00 48.47 83 GLN A C 1
ATOM 649 O O . GLN A 1 83 ? 14.600 0.831 -32.994 1.00 48.47 83 GLN A O 1
ATOM 654 N N . SER A 1 84 ? 15.611 2.801 -33.300 1.00 46.59 84 SER A N 1
ATOM 655 C CA . SER A 1 84 ? 15.656 3.097 -31.856 1.00 46.59 84 SER A CA 1
ATOM 656 C C . SER A 1 84 ? 14.325 3.597 -31.275 1.00 46.59 84 SER A C 1
ATOM 658 O O . SER A 1 84 ? 14.046 3.340 -30.103 1.00 46.59 84 SER A O 1
ATOM 660 N N . ILE A 1 85 ? 13.455 4.221 -32.082 1.00 46.66 85 ILE A N 1
ATOM 661 C CA . ILE A 1 85 ? 12.094 4.610 -31.661 1.00 46.66 85 ILE A CA 1
ATOM 662 C C . ILE A 1 85 ? 11.213 3.372 -31.446 1.00 46.66 85 ILE A C 1
ATOM 664 O O . ILE A 1 85 ? 10.450 3.319 -30.484 1.00 46.66 85 ILE A O 1
ATOM 668 N N . GLN A 1 86 ? 11.393 2.325 -32.254 1.00 45.59 86 GLN A N 1
ATOM 669 C CA . GLN A 1 86 ? 10.688 1.056 -32.067 1.00 45.59 86 GLN A CA 1
ATOM 670 C C . GLN A 1 86 ? 11.221 0.256 -30.857 1.00 45.59 86 GLN A C 1
ATOM 672 O O . GLN A 1 86 ? 10.485 -0.541 -30.282 1.00 45.59 86 GLN A O 1
ATOM 677 N N . ARG A 1 87 ? 12.462 0.514 -30.406 1.00 48.75 87 ARG A N 1
ATOM 678 C CA . ARG A 1 87 ? 13.052 -0.094 -29.193 1.00 48.75 87 ARG A CA 1
ATOM 679 C C . ARG A 1 87 ? 12.747 0.650 -27.884 1.00 48.75 87 ARG A C 1
ATOM 681 O O . ARG A 1 87 ? 12.830 0.030 -26.831 1.00 48.75 87 ARG A O 1
ATOM 688 N N . ARG A 1 88 ? 12.365 1.936 -27.913 1.00 45.28 88 ARG A N 1
ATOM 689 C CA . ARG A 1 88 ? 11.994 2.712 -26.702 1.00 45.28 88 ARG A CA 1
ATOM 690 C C . ARG A 1 88 ? 10.554 2.500 -26.221 1.00 45.28 88 ARG A C 1
ATOM 692 O O . ARG A 1 88 ? 10.245 2.844 -25.087 1.00 45.28 88 ARG A O 1
ATOM 699 N N . GLY A 1 89 ? 9.680 1.939 -27.058 1.00 42.69 89 GLY A N 1
ATOM 700 C CA . GLY A 1 89 ? 8.262 1.735 -26.728 1.00 42.69 89 GLY A CA 1
ATOM 701 C C . GLY A 1 89 ? 7.969 0.519 -25.848 1.00 42.69 89 GLY A C 1
ATOM 702 O O . GLY A 1 89 ? 6.868 0.406 -25.315 1.00 42.69 89 GLY A O 1
ATOM 703 N N . VAL A 1 90 ? 8.932 -0.385 -25.659 1.00 48.00 90 VAL A N 1
ATOM 704 C CA . VAL A 1 90 ? 8.756 -1.515 -24.746 1.00 48.00 90 VAL A CA 1
ATOM 705 C C . VAL A 1 90 ? 9.235 -1.061 -23.376 1.00 48.00 90 VAL A C 1
ATOM 707 O O . VAL A 1 90 ? 10.361 -1.347 -22.975 1.00 48.00 90 VAL A O 1
ATOM 710 N N . HIS A 1 91 ? 8.379 -0.341 -22.642 1.00 53.34 91 HIS A N 1
ATOM 711 C CA . HIS A 1 91 ? 8.440 -0.456 -21.187 1.00 53.34 91 HIS A CA 1
ATOM 712 C C . HIS A 1 91 ? 8.445 -1.954 -20.902 1.00 53.34 91 HIS A C 1
ATOM 714 O O . HIS A 1 91 ? 7.479 -2.654 -21.207 1.00 53.34 91 HIS A O 1
ATOM 720 N N . SER A 1 92 ? 9.595 -2.459 -20.454 1.00 63.91 92 SER A N 1
ATOM 721 C CA . SER A 1 92 ? 9.743 -3.834 -20.006 1.00 63.91 92 SER A CA 1
ATOM 722 C C . SER A 1 92 ? 8.540 -4.114 -19.116 1.00 63.91 92 SER A C 1
ATOM 724 O O . SER A 1 92 ? 8.332 -3.368 -18.167 1.00 63.91 92 SER A O 1
ATOM 726 N N . GLY A 1 93 ? 7.707 -5.117 -19.421 1.00 74.12 93 GLY A N 1
ATOM 727 C CA . GLY A 1 93 ? 6.467 -5.359 -18.661 1.00 74.12 93 GLY A CA 1
ATOM 728 C C . GLY A 1 93 ? 6.687 -5.439 -17.141 1.00 74.12 93 GLY A C 1
ATOM 729 O O . GLY A 1 93 ? 5.768 -5.222 -16.361 1.00 74.12 93 GLY A O 1
ATOM 730 N N . TRP A 1 94 ? 7.935 -5.666 -16.722 1.00 77.88 94 TRP A N 1
ATOM 731 C CA . TRP A 1 94 ? 8.428 -5.592 -15.354 1.00 77.88 94 TRP A CA 1
ATOM 732 C C . TRP A 1 94 ? 8.398 -4.200 -14.712 1.00 77.88 94 TRP A C 1
ATOM 734 O O . TRP A 1 94 ? 8.112 -4.125 -13.523 1.00 77.88 94 TRP A O 1
ATOM 744 N N . THR A 1 95 ? 8.669 -3.111 -15.438 1.00 79.00 95 THR A N 1
ATOM 745 C CA . THR A 1 95 ? 8.583 -1.749 -14.880 1.00 79.00 95 THR A CA 1
ATOM 746 C C . THR A 1 95 ? 7.130 -1.372 -14.623 1.00 79.00 95 THR A C 1
ATOM 748 O O . THR A 1 95 ? 6.796 -0.957 -13.519 1.00 79.00 95 THR A O 1
ATOM 751 N N . THR A 1 96 ? 6.237 -1.644 -15.578 1.00 79.38 96 THR A N 1
ATOM 752 C CA . THR A 1 96 ? 4.793 -1.454 -15.385 1.00 79.38 96 THR A CA 1
ATOM 753 C C . THR A 1 96 ? 4.255 -2.338 -14.259 1.00 79.38 96 THR A C 1
ATOM 755 O O . THR A 1 96 ? 3.509 -1.856 -13.410 1.00 79.38 96 THR A O 1
ATOM 758 N N . ALA A 1 97 ? 4.661 -3.612 -14.197 1.00 80.44 97 ALA A N 1
ATOM 759 C CA . ALA A 1 97 ? 4.277 -4.501 -13.103 1.00 80.44 97 ALA A CA 1
ATOM 760 C C . ALA A 1 97 ? 4.771 -3.976 -11.748 1.00 80.44 97 ALA A C 1
ATOM 762 O O . ALA A 1 97 ? 3.996 -3.953 -10.794 1.00 80.44 97 ALA A O 1
ATOM 763 N N . ARG A 1 98 ? 6.027 -3.516 -11.659 1.00 88.12 98 ARG A N 1
ATOM 764 C CA . ARG A 1 98 ? 6.583 -2.896 -10.448 1.00 88.12 98 ARG A CA 1
ATOM 765 C C . ARG A 1 98 ? 5.728 -1.720 -10.002 1.00 88.12 98 ARG A C 1
ATOM 767 O O . ARG A 1 98 ? 5.339 -1.672 -8.841 1.00 88.12 98 ARG A O 1
ATOM 774 N N . ASP A 1 99 ? 5.431 -0.799 -10.910 1.00 83.19 99 ASP A N 1
ATOM 775 C CA . ASP A 1 99 ? 4.708 0.423 -10.570 1.00 83.19 99 ASP A CA 1
ATOM 776 C C . ASP A 1 99 ? 3.279 0.101 -10.090 1.00 83.19 99 ASP A C 1
ATOM 778 O O . ASP A 1 99 ? 2.839 0.641 -9.077 1.00 83.19 99 ASP A O 1
ATOM 782 N N . ILE A 1 100 ? 2.590 -0.856 -10.726 1.00 82.81 100 ILE A N 1
ATOM 783 C CA . ILE A 1 100 ? 1.270 -1.340 -10.276 1.00 82.81 100 ILE A CA 1
ATOM 784 C C . ILE A 1 100 ? 1.350 -1.950 -8.870 1.00 82.81 100 ILE A C 1
ATOM 786 O O . ILE A 1 100 ? 0.528 -1.628 -8.012 1.00 82.81 100 ILE A O 1
ATOM 790 N N . TRP A 1 101 ? 2.336 -2.811 -8.613 1.00 85.12 101 TRP A N 1
ATOM 791 C CA . TRP A 1 101 ? 2.498 -3.450 -7.307 1.00 85.12 101 TRP A CA 1
ATOM 792 C C . TRP A 1 101 ? 2.853 -2.453 -6.201 1.00 85.12 101 TRP A C 1
ATOM 794 O O . TRP A 1 101 ? 2.321 -2.556 -5.096 1.00 85.12 101 TRP A O 1
ATOM 804 N N . LEU A 1 102 ? 3.710 -1.472 -6.488 1.00 85.56 102 LEU A N 1
ATOM 805 C CA . LEU A 1 102 ? 4.043 -0.408 -5.541 1.00 85.56 102 LEU A CA 1
ATOM 806 C C . LEU A 1 102 ? 2.819 0.452 -5.217 1.00 85.56 102 LEU A C 1
ATOM 808 O O . LEU A 1 102 ? 2.588 0.764 -4.050 1.00 85.56 102 LEU A O 1
ATOM 812 N N . LEU A 1 103 ? 2.002 0.786 -6.219 1.00 83.88 103 LEU A N 1
ATOM 813 C CA . LEU A 1 103 ? 0.751 1.515 -6.010 1.00 83.88 103 LEU A CA 1
ATOM 814 C C . LEU A 1 103 ? -0.249 0.713 -5.179 1.00 83.88 103 LEU A C 1
ATOM 816 O O . LEU A 1 103 ? -0.856 1.267 -4.264 1.00 83.88 103 LEU A O 1
ATOM 820 N N . ALA A 1 104 ? -0.389 -0.585 -5.449 1.00 80.25 104 ALA A N 1
ATOM 821 C CA . ALA A 1 104 ? -1.238 -1.468 -4.657 1.00 80.25 104 ALA A CA 1
ATOM 822 C C . ALA A 1 104 ? -0.758 -1.554 -3.198 1.00 80.25 104 ALA A C 1
ATOM 824 O O . ALA A 1 104 ? -1.573 -1.448 -2.281 1.00 80.25 104 ALA A O 1
ATOM 825 N N . ALA A 1 105 ? 0.555 -1.681 -2.972 1.00 86.19 105 ALA A N 1
ATOM 826 C CA . ALA A 1 105 ? 1.140 -1.717 -1.632 1.00 86.19 105 ALA A CA 1
ATOM 827 C C . ALA A 1 105 ? 0.914 -0.400 -0.877 1.00 86.19 105 ALA A C 1
ATOM 829 O O . ALA A 1 105 ? 0.504 -0.416 0.283 1.00 86.19 105 ALA A O 1
ATOM 830 N N . LEU A 1 106 ? 1.124 0.738 -1.545 1.00 86.56 106 LEU A N 1
ATOM 831 C CA . LEU A 1 106 ? 0.871 2.066 -0.983 1.00 86.56 106 LEU A CA 1
ATOM 832 C C . LEU A 1 106 ? -0.606 2.267 -0.635 1.00 86.56 106 LEU A C 1
ATOM 834 O O . LEU A 1 106 ? -0.908 2.763 0.448 1.00 86.56 106 LEU A O 1
ATOM 838 N N . ALA A 1 107 ? -1.523 1.862 -1.516 1.00 81.44 107 ALA A N 1
ATOM 839 C CA . ALA A 1 107 ? -2.960 1.974 -1.281 1.00 81.44 107 ALA A CA 1
ATOM 840 C C . ALA A 1 107 ? -3.420 1.093 -0.109 1.00 81.44 107 ALA A C 1
ATOM 842 O O . ALA A 1 107 ? -4.155 1.568 0.757 1.00 81.44 107 ALA A O 1
ATOM 843 N N . ALA A 1 108 ? -2.952 -0.159 -0.044 1.00 85.25 108 ALA A N 1
ATOM 844 C CA . ALA A 1 108 ? -3.254 -1.070 1.059 1.00 85.25 108 ALA A CA 1
ATOM 845 C C . ALA A 1 108 ? -2.719 -0.532 2.394 1.00 85.25 108 ALA A C 1
ATOM 847 O O . ALA A 1 108 ? -3.450 -0.494 3.383 1.00 85.25 108 ALA A O 1
ATOM 848 N N . LEU A 1 109 ? -1.470 -0.051 2.409 1.00 87.31 109 LEU A N 1
ATOM 849 C CA . LEU A 1 109 ? -0.852 0.523 3.603 1.00 87.31 109 LEU A CA 1
ATOM 850 C C . LEU A 1 109 ? -1.590 1.782 4.066 1.00 87.31 109 LEU A C 1
ATOM 852 O O . LEU A 1 109 ? -1.869 1.926 5.253 1.00 87.31 109 LEU A O 1
ATOM 856 N N . ALA A 1 110 ? -1.943 2.675 3.140 1.00 84.62 110 ALA A N 1
ATOM 857 C CA . ALA A 1 110 ? -2.698 3.880 3.460 1.00 84.62 110 ALA A CA 1
ATOM 858 C C . ALA A 1 110 ? -4.081 3.541 4.031 1.00 84.62 110 ALA A C 1
ATOM 860 O O . ALA A 1 110 ? -4.469 4.110 5.050 1.00 84.62 110 ALA A O 1
ATOM 861 N N . ALA A 1 111 ? -4.800 2.593 3.421 1.00 83.19 111 ALA A N 1
ATOM 862 C CA . ALA A 1 111 ? -6.098 2.142 3.915 1.00 83.19 111 ALA A CA 1
ATOM 863 C C . ALA A 1 111 ? -5.990 1.554 5.330 1.00 83.19 111 ALA A C 1
ATOM 865 O O . ALA A 1 111 ? -6.761 1.941 6.206 1.00 83.19 111 ALA A O 1
ATOM 866 N N . PHE A 1 112 ? -5.001 0.690 5.574 1.00 88.81 112 PHE A N 1
ATOM 867 C CA . PHE A 1 112 ? -4.738 0.115 6.894 1.00 88.81 112 PHE A CA 1
ATOM 868 C C . PHE A 1 112 ? -4.419 1.186 7.945 1.00 88.81 112 PHE A C 1
ATOM 870 O O . PHE A 1 112 ? -5.049 1.212 9.001 1.00 88.81 112 PHE A O 1
ATOM 877 N N . VAL A 1 113 ? -3.488 2.100 7.655 1.00 87.06 113 VAL A N 1
ATOM 878 C CA . VAL A 1 113 ? -3.078 3.141 8.610 1.00 87.06 113 VAL A CA 1
ATOM 879 C C . VAL A 1 113 ? -4.226 4.103 8.902 1.00 87.06 113 VAL A C 1
ATOM 881 O O . VAL A 1 113 ? -4.492 4.393 10.066 1.00 87.06 113 VAL A O 1
ATOM 884 N N . LEU A 1 114 ? -4.945 4.569 7.877 1.00 86.06 114 LEU A N 1
ATOM 885 C CA . LEU A 1 114 ? -6.089 5.466 8.062 1.00 86.06 114 LEU A CA 1
ATOM 886 C C . LEU A 1 114 ? -7.192 4.804 8.884 1.00 86.06 114 LEU A C 1
ATOM 888 O O . LEU A 1 114 ? -7.749 5.439 9.779 1.00 86.06 114 LEU A O 1
ATOM 892 N N . HIS A 1 115 ? -7.489 3.537 8.602 1.00 86.75 115 HIS A N 1
ATOM 893 C CA . HIS A 1 115 ? -8.510 2.806 9.335 1.00 86.75 115 HIS A CA 1
ATOM 894 C C . HIS A 1 115 ? -8.087 2.540 10.783 1.00 86.75 115 HIS A C 1
ATOM 896 O O . HIS A 1 115 ? -8.861 2.819 11.695 1.00 86.75 115 HIS A O 1
ATOM 902 N N . SER A 1 116 ? -6.839 2.121 11.008 1.00 88.00 116 SER A N 1
ATOM 903 C CA . SER A 1 116 ? -6.286 1.911 12.351 1.00 88.00 116 SER A CA 1
ATOM 904 C C . SER A 1 116 ? -6.281 3.200 13.180 1.00 88.00 116 SER A C 1
ATOM 906 O O . SER A 1 116 ? -6.671 3.197 14.345 1.00 88.00 116 SER A O 1
ATOM 908 N N . LEU A 1 117 ? -5.916 4.339 12.582 1.00 87.62 117 LEU A N 1
ATOM 909 C CA . LEU A 1 117 ? -6.000 5.644 13.245 1.00 87.62 117 LEU A CA 1
ATOM 910 C C . LEU A 1 117 ? -7.452 6.055 13.526 1.00 87.62 117 LEU A C 1
ATOM 912 O O . LEU A 1 117 ? -7.724 6.641 14.571 1.00 87.62 117 LEU A O 1
ATOM 916 N N . PHE A 1 118 ? -8.383 5.743 12.620 1.00 86.94 118 PHE A N 1
ATOM 917 C CA . PHE A 1 118 ? -9.808 6.036 12.789 1.00 86.94 118 PHE A CA 1
ATOM 918 C C . PHE A 1 118 ? -10.406 5.290 13.987 1.00 86.94 118 PHE A C 1
ATOM 920 O O . PHE A 1 118 ? -11.151 5.894 14.759 1.00 86.94 118 PHE A O 1
ATOM 927 N N . ILE A 1 119 ? -10.088 4.001 14.141 1.00 89.44 119 ILE A N 1
ATOM 928 C CA . ILE A 1 119 ? -10.606 3.157 15.230 1.00 89.44 119 ILE A CA 1
ATOM 929 C C . ILE A 1 119 ? -9.749 3.220 16.507 1.00 89.44 119 ILE A C 1
ATOM 931 O O . ILE A 1 119 ? -10.106 2.621 17.518 1.00 89.44 119 ILE A O 1
ATOM 935 N N . GLY A 1 120 ? -8.626 3.943 16.477 1.00 89.38 120 GLY A N 1
ATOM 936 C CA . GLY A 1 120 ? -7.747 4.134 17.630 1.00 89.38 120 GLY A CA 1
ATOM 937 C C . GLY A 1 120 ? -6.829 2.947 17.939 1.00 89.38 120 GLY A C 1
ATOM 938 O O . GLY A 1 120 ? -6.419 2.796 19.089 1.00 89.38 120 GLY A O 1
ATOM 939 N N . GLY A 1 121 ? -6.507 2.103 16.954 1.00 91.81 121 GLY A N 1
ATOM 940 C CA . GLY A 1 121 ? -5.584 0.979 17.114 1.00 91.81 121 GLY A CA 1
ATOM 941 C C . GLY A 1 121 ? -5.566 -0.019 15.969 1.00 91.81 121 GLY A C 1
ATOM 942 O O . GLY A 1 121 ? -6.323 0.093 15.009 1.00 91.81 121 GLY A O 1
ATOM 943 N N . ASP A 1 122 ? -4.680 -1.004 16.089 1.00 91.88 122 ASP A N 1
ATOM 944 C CA . ASP A 1 122 ? -4.572 -2.124 15.158 1.00 91.88 122 ASP A CA 1
ATOM 945 C C . ASP A 1 122 ? -5.247 -3.395 15.717 1.00 91.88 122 ASP A C 1
ATOM 947 O O . ASP A 1 122 ? -5.468 -3.540 16.927 1.00 91.88 122 ASP A O 1
ATOM 951 N N . ALA A 1 123 ? -5.659 -4.292 14.815 1.00 90.00 123 ALA A N 1
ATOM 952 C CA . ALA A 1 123 ? -6.344 -5.530 15.179 1.00 90.00 123 ALA A CA 1
ATOM 953 C C . ALA A 1 123 ? -5.354 -6.632 15.576 1.00 90.00 123 ALA A C 1
ATOM 955 O O . ALA A 1 123 ? -5.673 -7.412 16.472 1.00 90.00 123 ALA A O 1
ATOM 956 N N . PHE A 1 124 ? -4.155 -6.686 14.979 1.00 90.19 124 PHE A N 1
ATOM 957 C CA . PHE A 1 124 ? -3.138 -7.683 15.339 1.00 90.19 124 PHE A CA 1
ATOM 958 C C . PHE A 1 124 ? -2.590 -7.535 16.760 1.00 90.19 124 PHE A C 1
ATOM 960 O O . PHE A 1 124 ? -2.280 -8.552 17.381 1.00 90.19 124 PHE A O 1
ATOM 967 N N . ARG A 1 125 ? -2.459 -6.313 17.298 1.00 88.69 125 ARG A N 1
ATOM 968 C CA . ARG A 1 125 ? -2.108 -6.116 18.722 1.00 88.69 125 ARG A CA 1
ATOM 969 C C . ARG A 1 125 ? -3.343 -5.996 19.610 1.00 88.69 125 ARG A C 1
ATOM 971 O O . ARG A 1 125 ? -3.215 -5.844 20.827 1.00 88.69 125 ARG A O 1
ATOM 978 N N . GLY A 1 126 ? -4.521 -6.027 18.996 1.00 91.44 126 GLY A N 1
ATOM 979 C CA . GLY A 1 126 ? -5.803 -6.129 19.661 1.00 91.44 126 GLY A CA 1
ATOM 980 C C . GLY A 1 126 ? -6.050 -7.516 20.249 1.00 91.44 126 GLY A C 1
ATOM 981 O O . GLY A 1 126 ? -5.256 -8.445 20.102 1.00 91.44 126 GLY A O 1
ATOM 982 N N . TYR A 1 127 ? -7.176 -7.658 20.937 1.00 95.19 127 TYR A N 1
ATOM 983 C CA . TYR A 1 127 ? -7.612 -8.931 21.504 1.00 95.19 127 TYR A CA 1
ATOM 984 C C . TYR A 1 127 ? -9.138 -9.011 21.557 1.00 95.19 127 TYR A C 1
ATOM 986 O O . TYR A 1 127 ? -9.842 -8.007 21.440 1.00 95.19 127 TYR A O 1
ATOM 994 N N . MET A 1 128 ? -9.646 -10.231 21.719 1.00 96.50 128 MET A N 1
ATOM 995 C CA . MET A 1 128 ? -11.066 -10.507 21.905 1.00 96.50 128 MET A CA 1
ATOM 996 C C . MET A 1 128 ? -11.283 -11.038 23.320 1.00 96.50 128 MET A C 1
ATOM 998 O O . MET A 1 128 ? -10.654 -12.019 23.713 1.00 96.50 128 MET A O 1
ATOM 1002 N N . GLU A 1 129 ? -12.184 -10.416 24.073 1.00 96.06 129 GLU A N 1
ATOM 1003 C CA . GLU A 1 129 ? -12.519 -10.829 25.437 1.00 96.06 129 GLU A CA 1
ATOM 1004 C C . GLU A 1 129 ? -14.040 -10.836 25.609 1.00 96.06 129 GLU A C 1
ATOM 1006 O O . GLU A 1 129 ? -14.713 -9.846 25.339 1.00 96.06 129 GLU A O 1
ATOM 1011 N N . GLN A 1 130 ? -14.599 -11.984 26.010 1.00 95.25 130 GLN A N 1
ATOM 1012 C CA . GLN A 1 130 ? -16.039 -12.164 26.263 1.00 95.25 130 GLN A CA 1
ATOM 1013 C C . GLN A 1 130 ? -16.963 -11.706 25.111 1.00 95.25 130 GLN A C 1
ATOM 1015 O O . GLN A 1 130 ? -18.045 -11.171 25.339 1.00 95.25 130 GLN A O 1
ATOM 1020 N N . GLY A 1 131 ? -16.549 -11.904 23.855 1.00 94.94 131 GLY A N 1
ATOM 1021 C CA . GLY A 1 131 ? -17.340 -11.492 22.686 1.00 94.94 131 GLY A CA 1
ATOM 1022 C C . GLY A 1 131 ? -17.182 -10.022 22.287 1.00 94.94 131 GLY A C 1
ATOM 1023 O O . GLY A 1 131 ? -17.772 -9.602 21.294 1.00 94.94 131 GLY A O 1
ATOM 1024 N N . ARG A 1 132 ? -16.376 -9.252 23.024 1.00 96.38 132 ARG A N 1
ATOM 1025 C CA . ARG A 1 132 ? -16.016 -7.871 22.697 1.00 96.38 132 ARG A CA 1
ATOM 1026 C C . ARG A 1 132 ? -14.667 -7.834 21.999 1.00 96.38 132 ARG A C 1
ATOM 1028 O O . ARG A 1 132 ? -13.801 -8.672 22.257 1.00 96.38 132 ARG A O 1
ATOM 1035 N N . TYR A 1 133 ? -14.505 -6.863 21.112 1.00 96.94 133 TYR A N 1
ATOM 1036 C CA . TYR A 1 133 ? -13.326 -6.719 20.273 1.00 96.94 133 TYR A CA 1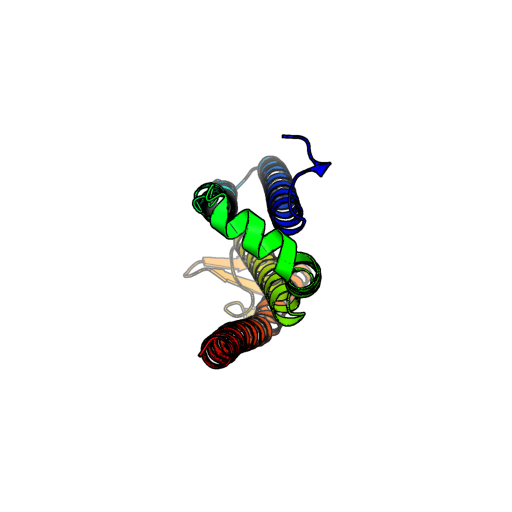
ATOM 1037 C C . TYR A 1 133 ? -12.593 -5.443 20.653 1.00 96.94 133 TYR A C 1
ATOM 1039 O O . TYR A 1 133 ? -13.184 -4.365 20.681 1.00 96.94 133 TYR A O 1
ATOM 1047 N N . PHE A 1 134 ? -11.303 -5.569 20.931 1.00 96.31 134 PHE A N 1
ATOM 1048 C CA . PHE A 1 134 ? -10.457 -4.463 21.345 1.00 96.31 134 PHE A CA 1
ATOM 1049 C C . PHE A 1 134 ? -9.314 -4.297 20.353 1.00 96.31 134 PHE A C 1
ATOM 1051 O O . PHE A 1 134 ? -8.673 -5.275 19.967 1.00 96.31 134 PHE A O 1
ATOM 1058 N N . VAL A 1 135 ? -9.051 -3.057 19.953 1.00 94.75 135 VAL A N 1
ATOM 1059 C CA . VAL A 1 135 ? -7.875 -2.671 19.161 1.00 94.75 135 VAL A CA 1
ATOM 1060 C C . VAL A 1 135 ? -6.904 -1.897 20.037 1.00 94.75 135 VAL A C 1
ATOM 1062 O O . VAL A 1 135 ? -7.319 -1.257 21.009 1.00 94.75 135 VAL A O 1
ATOM 1065 N N . ARG A 1 136 ? -5.607 -1.967 19.725 1.00 92.44 136 ARG A N 1
ATOM 1066 C CA . ARG A 1 136 ? -4.568 -1.340 20.553 1.00 92.44 136 ARG A CA 1
ATOM 1067 C C . ARG A 1 136 ? -3.695 -0.391 19.739 1.00 92.44 136 ARG A C 1
ATOM 1069 O O . ARG A 1 136 ? -3.213 -0.746 18.668 1.00 92.44 136 ARG A O 1
ATOM 1076 N N . LEU A 1 137 ? -3.443 0.800 20.280 1.00 89.94 137 LEU A N 1
ATOM 1077 C CA . LEU A 1 137 ? -2.435 1.737 19.781 1.00 89.94 137 LEU A CA 1
ATOM 1078 C C . LEU A 1 137 ? -1.509 2.133 20.928 1.00 89.94 137 LEU A C 1
ATOM 1080 O O . LEU A 1 137 ? -1.896 2.886 21.819 1.00 89.94 137 LEU A O 1
ATOM 1084 N N . ALA A 1 138 ? -0.274 1.630 20.907 1.00 86.88 138 ALA A N 1
ATOM 1085 C CA . ALA A 1 138 ? 0.681 1.798 22.003 1.00 86.88 138 ALA A CA 1
ATOM 1086 C C . ALA A 1 138 ? 0.090 1.353 23.361 1.00 86.88 138 ALA A C 1
ATOM 1088 O O . ALA A 1 138 ? -0.026 0.152 23.610 1.00 86.88 138 ALA A O 1
ATOM 1089 N N . THR A 1 139 ? -0.276 2.300 24.228 1.00 86.12 139 THR A N 1
ATOM 1090 C CA . THR A 1 139 ? -0.879 2.052 25.548 1.00 86.12 139 THR A CA 1
ATOM 1091 C C . THR A 1 139 ? -2.403 2.185 25.564 1.00 86.12 139 THR A C 1
ATOM 1093 O O . THR A 1 139 ? -3.026 1.757 26.533 1.00 86.12 139 THR A O 1
ATOM 1096 N N . ALA A 1 140 ? -3.012 2.751 24.518 1.00 86.50 140 ALA A N 1
ATOM 1097 C CA . ALA A 1 140 ? -4.456 2.925 24.425 1.00 86.50 140 ALA A CA 1
ATOM 1098 C C . ALA A 1 140 ? -5.130 1.646 23.913 1.00 86.50 140 ALA A C 1
ATOM 1100 O O . ALA A 1 140 ? -4.646 1.011 22.971 1.00 86.50 140 ALA A O 1
ATOM 1101 N N . VAL A 1 141 ? -6.253 1.287 24.533 1.00 94.44 141 VAL A N 1
ATOM 1102 C CA . VAL A 1 141 ? -7.111 0.170 24.132 1.00 94.44 141 VAL A CA 1
ATOM 1103 C C . VAL A 1 141 ? -8.502 0.726 23.869 1.00 94.44 141 VAL A C 1
ATOM 1105 O O . VAL A 1 141 ? -9.073 1.382 24.740 1.00 94.44 141 VAL A O 1
ATO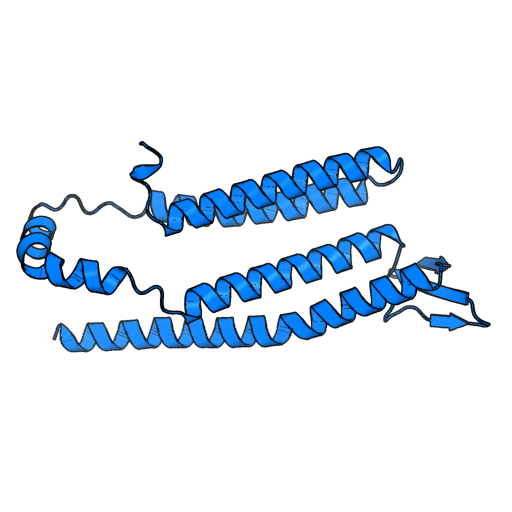M 1108 N N . THR A 1 142 ? -9.036 0.452 22.684 1.00 94.44 142 THR A N 1
ATOM 1109 C CA . THR A 1 142 ? -10.338 0.960 22.245 1.00 94.44 142 THR A CA 1
ATOM 1110 C C . THR A 1 142 ? -11.249 -0.221 21.939 1.00 94.44 142 THR A C 1
ATOM 1112 O O . THR A 1 142 ? -10.879 -1.105 21.164 1.00 94.44 142 THR A O 1
ATOM 1115 N N . GLU A 1 143 ? -12.429 -0.261 22.560 1.00 96.38 143 GLU A N 1
ATOM 1116 C CA . GLU A 1 143 ? -13.469 -1.230 22.205 1.00 96.38 143 GLU A CA 1
ATOM 1117 C C . GLU A 1 143 ? -14.081 -0.837 20.857 1.00 96.38 143 GLU A C 1
ATOM 1119 O O . GLU A 1 143 ? -14.443 0.321 20.639 1.00 96.38 143 GLU A O 1
ATOM 1124 N N . VAL A 1 144 ? -14.193 -1.796 19.942 1.00 95.81 144 VAL A N 1
ATOM 1125 C CA . VAL A 1 144 ? -14.733 -1.585 18.597 1.00 95.81 144 VAL A CA 1
ATOM 1126 C C . VAL A 1 144 ? -15.791 -2.628 18.273 1.00 95.81 144 VAL A C 1
ATOM 1128 O O . VAL A 1 144 ? -15.814 -3.731 18.816 1.00 95.81 144 VAL A O 1
ATOM 1131 N N . SER A 1 145 ? -16.674 -2.292 17.333 1.00 95.50 145 SER A N 1
ATOM 1132 C CA . SER A 1 145 ? -17.634 -3.268 16.818 1.00 95.50 145 SER A CA 1
ATOM 1133 C C . SER A 1 145 ? -16.924 -4.440 16.107 1.00 95.50 145 SER A C 1
ATOM 1135 O O . SER A 1 145 ? -15.859 -4.231 15.510 1.00 95.50 145 SER A O 1
ATOM 1137 N N . PRO A 1 146 ? -17.530 -5.644 16.078 1.00 95.50 146 PRO A N 1
ATOM 1138 C CA . PRO A 1 146 ? -16.959 -6.817 15.409 1.00 95.50 146 PRO A CA 1
ATOM 1139 C C . PRO A 1 146 ? -16.627 -6.581 13.930 1.00 95.50 146 PRO A C 1
ATOM 1141 O O . PRO A 1 146 ? -15.632 -7.099 13.426 1.00 95.50 146 PRO A O 1
ATOM 1144 N N . ASP A 1 147 ? -17.445 -5.791 13.232 1.00 93.44 147 ASP A N 1
ATOM 1145 C CA . ASP A 1 147 ? -17.268 -5.518 11.804 1.00 93.44 147 ASP A CA 1
ATOM 1146 C C . ASP A 1 147 ? -16.049 -4.631 11.539 1.00 93.44 147 ASP A C 1
ATOM 1148 O O . ASP A 1 147 ? -15.277 -4.903 10.622 1.00 93.44 147 ASP A O 1
ATOM 1152 N N . GLN A 1 148 ? -15.824 -3.621 12.385 1.00 93.12 148 GLN A N 1
ATOM 1153 C CA . GLN A 1 148 ? -14.634 -2.764 12.319 1.00 93.12 148 GLN A CA 1
ATOM 1154 C C . GLN A 1 148 ? -13.365 -3.565 12.629 1.00 93.12 148 GLN A C 1
ATOM 1156 O O . GLN A 1 148 ? -12.357 -3.429 11.940 1.00 93.12 148 GLN A O 1
ATOM 1161 N N . TRP A 1 149 ? -13.428 -4.462 13.618 1.00 95.12 149 TRP A N 1
ATOM 1162 C CA . TRP A 1 149 ? -12.305 -5.338 13.945 1.00 95.12 149 TRP A CA 1
ATOM 1163 C C . TRP A 1 149 ? -11.948 -6.270 12.778 1.00 95.12 149 TRP A C 1
ATOM 1165 O O . TRP A 1 149 ? -10.784 -6.349 12.383 1.00 95.12 149 TRP A O 1
ATOM 1175 N N . LYS A 1 150 ? -12.952 -6.920 12.169 1.00 92.88 150 LYS A N 1
ATOM 1176 C CA . LYS A 1 150 ? -12.763 -7.775 10.984 1.00 92.88 150 LYS A CA 1
ATOM 1177 C C . LYS A 1 150 ? -12.220 -6.992 9.793 1.00 92.88 150 LYS A C 1
ATOM 1179 O O . LYS A 1 150 ? -11.324 -7.483 9.113 1.00 92.88 150 LYS A O 1
ATOM 1184 N N . LEU A 1 151 ? -12.752 -5.799 9.527 1.00 90.94 151 LEU A N 1
ATOM 1185 C CA . LEU A 1 151 ? -12.280 -4.946 8.438 1.00 90.94 151 LEU A CA 1
ATOM 1186 C C . LEU A 1 151 ? -10.809 -4.568 8.635 1.00 90.94 151 LEU A C 1
ATOM 1188 O O . LEU A 1 151 ? -10.019 -4.724 7.706 1.00 90.94 151 LEU A O 1
ATOM 1192 N N . ASN A 1 152 ? -10.426 -4.141 9.840 1.00 94.12 152 ASN A N 1
ATOM 1193 C CA . ASN A 1 152 ? -9.038 -3.796 10.127 1.00 94.12 152 ASN A CA 1
ATOM 1194 C C . ASN A 1 152 ? -8.100 -4.999 9.987 1.00 94.12 152 ASN A C 1
ATOM 1196 O O . ASN A 1 152 ? -7.035 -4.883 9.385 1.00 94.12 152 ASN A O 1
ATOM 1200 N N . TRP A 1 153 ? -8.532 -6.170 10.461 1.00 93.75 153 TRP A N 1
ATOM 1201 C CA . TRP A 1 153 ? -7.792 -7.418 10.285 1.00 93.75 153 TRP A CA 1
ATOM 1202 C C . TRP A 1 153 ? -7.571 -7.748 8.800 1.00 93.75 153 TRP A C 1
ATOM 1204 O O . TRP A 1 153 ? -6.459 -8.083 8.398 1.00 93.75 153 TRP A O 1
ATOM 1214 N N . TRP A 1 154 ? -8.596 -7.589 7.955 1.00 92.19 154 TRP A N 1
ATOM 1215 C CA . TRP A 1 154 ? -8.467 -7.799 6.509 1.00 92.19 154 TRP A CA 1
ATOM 1216 C C . TRP A 1 154 ? -7.543 -6.788 5.829 1.00 92.19 154 TRP A C 1
ATOM 1218 O O . TRP A 1 154 ? -6.785 -7.172 4.939 1.00 92.19 154 TRP A O 1
ATOM 1228 N N . LEU A 1 155 ? -7.583 -5.517 6.235 1.00 89.75 155 LEU A N 1
ATOM 1229 C CA . LEU A 1 155 ? -6.668 -4.494 5.722 1.00 89.75 155 LEU A CA 1
ATOM 1230 C C . LEU A 1 155 ? -5.217 -4.819 6.081 1.00 89.75 155 LEU A C 1
ATOM 1232 O O . LEU A 1 155 ? -4.332 -4.708 5.235 1.00 89.75 155 LEU A O 1
ATOM 1236 N N . GLU A 1 156 ? -4.981 -5.281 7.305 1.00 92.25 156 GLU A N 1
ATOM 1237 C CA . GLU A 1 156 ? -3.661 -5.701 7.761 1.00 92.25 156 GLU A CA 1
ATOM 1238 C C . GLU A 1 156 ? -3.152 -6.913 6.964 1.00 92.25 156 GLU A C 1
ATOM 1240 O O . GLU A 1 156 ? -2.051 -6.883 6.408 1.00 92.25 156 GLU A O 1
ATOM 1245 N N . VAL A 1 157 ? -3.992 -7.940 6.788 1.00 91.88 157 VAL A N 1
ATOM 1246 C CA . VAL A 1 157 ? -3.687 -9.095 5.927 1.00 91.88 157 VAL A CA 1
ATOM 1247 C C . VAL A 1 157 ? -3.398 -8.665 4.488 1.00 91.88 157 VAL A C 1
ATOM 1249 O O . VAL A 1 157 ? -2.461 -9.181 3.881 1.00 91.88 157 VAL A O 1
ATOM 1252 N N . ALA A 1 158 ? -4.143 -7.702 3.939 1.00 88.75 158 ALA A N 1
ATOM 1253 C CA . ALA A 1 158 ? -3.898 -7.184 2.596 1.00 88.75 158 ALA A CA 1
ATOM 1254 C C . ALA A 1 158 ? -2.516 -6.519 2.481 1.00 88.75 158 ALA A C 1
ATOM 1256 O O . ALA A 1 158 ? -1.809 -6.760 1.501 1.00 88.75 158 ALA A O 1
ATOM 1257 N N . VAL A 1 159 ? -2.085 -5.749 3.487 1.00 90.62 159 VAL A N 1
ATOM 1258 C CA . VAL A 1 159 ? -0.727 -5.178 3.525 1.00 90.62 159 VAL A CA 1
ATOM 1259 C C . VAL A 1 159 ? 0.323 -6.287 3.513 1.00 90.62 159 VAL A C 1
ATOM 1261 O O . VAL A 1 159 ? 1.229 -6.261 2.677 1.00 90.62 159 VAL A O 1
ATOM 1264 N N . PHE A 1 160 ? 0.182 -7.295 4.376 1.00 90.69 160 PHE A N 1
ATOM 1265 C CA . PHE A 1 160 ? 1.122 -8.420 4.433 1.00 90.69 160 PHE A CA 1
ATOM 1266 C C . PHE A 1 160 ? 1.094 -9.307 3.182 1.00 90.69 160 PHE A C 1
ATOM 1268 O O . PHE A 1 160 ? 2.112 -9.910 2.851 1.00 90.69 160 PHE A O 1
ATOM 1275 N N . ALA A 1 161 ? -0.027 -9.371 2.463 1.00 89.56 161 ALA A N 1
ATOM 1276 C CA . ALA A 1 161 ? -0.142 -10.118 1.213 1.00 89.56 161 ALA A CA 1
ATOM 1277 C C . ALA A 1 161 ? 0.464 -9.366 0.018 1.00 89.56 161 ALA A C 1
ATOM 1279 O O . ALA A 1 161 ? 1.056 -9.987 -0.863 1.00 89.56 161 ALA A O 1
ATOM 1280 N N . VAL A 1 162 ? 0.327 -8.037 -0.025 1.00 89.00 162 VAL A N 1
ATOM 1281 C CA . VAL A 1 162 ? 0.748 -7.207 -1.167 1.00 89.00 162 VAL A CA 1
ATOM 1282 C C . VAL A 1 162 ? 2.205 -6.750 -1.051 1.00 89.00 162 VAL A C 1
ATOM 1284 O O . VAL A 1 162 ? 2.890 -6.609 -2.066 1.00 89.00 162 VAL A O 1
ATOM 1287 N N . LEU A 1 163 ? 2.719 -6.550 0.164 1.00 88.31 163 LEU A N 1
ATOM 1288 C CA . LEU A 1 163 ? 4.070 -6.025 0.367 1.00 88.31 163 LEU A CA 1
ATOM 1289 C C . LEU A 1 163 ? 5.183 -6.979 -0.131 1.00 88.31 163 LEU A C 1
ATOM 1291 O O . LEU A 1 163 ? 6.047 -6.514 -0.880 1.00 88.31 163 LEU A O 1
ATOM 1295 N N . PRO A 1 164 ? 5.187 -8.292 0.188 1.00 89.50 164 PRO A N 1
ATOM 1296 C CA . PRO A 1 164 ? 6.213 -9.211 -0.310 1.00 89.50 164 PRO A CA 1
ATOM 1297 C C . PRO A 1 164 ? 6.312 -9.287 -1.845 1.00 89.50 164 PRO A C 1
ATOM 1299 O O . PRO A 1 164 ? 7.418 -9.112 -2.363 1.00 89.50 164 PRO A O 1
ATOM 1302 N N . PRO A 1 165 ? 5.220 -9.493 -2.613 1.00 86.69 165 PRO A N 1
ATOM 1303 C CA . PRO A 1 165 ? 5.309 -9.517 -4.070 1.00 86.69 165 PRO A CA 1
ATOM 1304 C C . PRO A 1 165 ? 5.732 -8.163 -4.648 1.00 86.69 165 PRO A C 1
ATOM 1306 O O . PRO A 1 165 ? 6.508 -8.148 -5.603 1.00 86.69 165 PRO A O 1
ATOM 1309 N N . ALA A 1 166 ? 5.328 -7.033 -4.054 1.00 88.50 166 ALA A N 1
ATOM 1310 C CA . ALA A 1 166 ? 5.798 -5.719 -4.494 1.00 88.50 166 ALA A CA 1
ATOM 1311 C C . ALA A 1 166 ? 7.322 -5.562 -4.360 1.00 88.50 166 ALA A C 1
ATOM 1313 O O . ALA A 1 166 ? 7.977 -5.068 -5.285 1.00 88.50 166 ALA A O 1
ATOM 1314 N N . ILE A 1 167 ? 7.905 -6.048 -3.259 1.00 87.56 167 ILE A N 1
ATOM 1315 C CA . ILE A 1 167 ? 9.362 -6.080 -3.067 1.00 87.56 167 ILE A CA 1
ATOM 1316 C C . ILE A 1 167 ? 10.020 -6.989 -4.115 1.00 87.56 167 ILE A C 1
ATOM 1318 O O . ILE A 1 167 ? 10.966 -6.569 -4.781 1.00 87.56 167 ILE A O 1
ATOM 1322 N N . VAL A 1 168 ? 9.500 -8.203 -4.318 1.00 90.38 168 VAL A N 1
ATOM 1323 C CA . VAL A 1 168 ? 10.056 -9.169 -5.285 1.00 90.38 168 VAL A CA 1
ATOM 1324 C C . VAL A 1 168 ? 10.038 -8.614 -6.711 1.00 90.38 168 VAL A C 1
ATOM 1326 O O . VAL A 1 168 ? 11.059 -8.652 -7.398 1.00 90.38 168 VAL A O 1
ATOM 1329 N N . VAL A 1 169 ? 8.914 -8.051 -7.159 1.00 88.94 169 VAL A N 1
ATOM 1330 C CA . VAL A 1 169 ? 8.795 -7.471 -8.507 1.00 88.94 169 VAL A CA 1
ATOM 1331 C C . VAL A 1 169 ? 9.726 -6.271 -8.667 1.00 88.94 169 VAL A C 1
ATOM 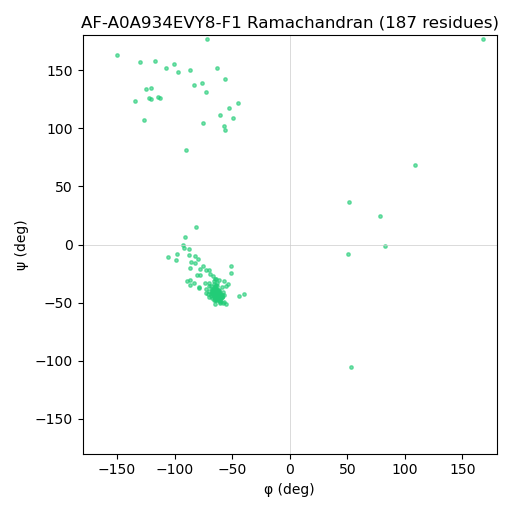1333 O O . VAL A 1 169 ? 10.355 -6.128 -9.715 1.00 88.94 169 VAL A O 1
ATOM 1336 N N . THR A 1 170 ? 9.884 -5.450 -7.626 1.00 88.00 170 THR A N 1
ATOM 1337 C CA . THR A 1 170 ? 10.834 -4.328 -7.627 1.00 88.00 170 THR A CA 1
ATOM 1338 C C . THR A 1 170 ? 12.272 -4.805 -7.797 1.00 88.00 170 THR A C 1
ATOM 1340 O O . THR A 1 170 ? 13.000 -4.267 -8.633 1.00 88.00 170 THR A O 1
ATOM 1343 N N . ILE A 1 171 ? 12.666 -5.849 -7.064 1.00 89.62 171 ILE A N 1
ATOM 1344 C CA . ILE A 1 171 ? 13.993 -6.462 -7.176 1.00 89.62 171 ILE A CA 1
ATOM 1345 C C . ILE A 1 171 ? 14.208 -7.002 -8.597 1.00 89.62 171 ILE A C 1
ATOM 1347 O O . ILE A 1 171 ? 15.218 -6.683 -9.222 1.00 89.62 171 ILE A O 1
ATOM 1351 N N . ILE A 1 172 ? 13.253 -7.761 -9.146 1.00 88.62 172 ILE A N 1
ATOM 1352 C CA . ILE A 1 172 ? 13.358 -8.322 -10.504 1.00 88.62 172 ILE A CA 1
ATOM 1353 C C . ILE A 1 172 ? 13.466 -7.212 -11.554 1.00 88.62 172 ILE A C 1
ATOM 1355 O O . ILE A 1 172 ? 14.323 -7.290 -12.437 1.00 88.62 172 ILE A O 1
ATOM 1359 N N . ALA A 1 173 ? 12.626 -6.180 -11.457 1.00 87.06 173 ALA A N 1
ATOM 1360 C CA . ALA A 1 173 ? 12.657 -5.042 -12.369 1.00 87.06 173 ALA A CA 1
ATOM 1361 C C . ALA A 1 173 ? 14.025 -4.347 -12.334 1.00 87.06 173 ALA A C 1
ATOM 1363 O O . ALA A 1 173 ? 14.609 -4.108 -13.389 1.00 87.06 173 ALA A O 1
ATOM 1364 N N . PHE A 1 174 ? 14.577 -4.116 -11.139 1.00 86.25 174 PHE A N 1
ATOM 1365 C CA . PHE A 1 174 ? 15.895 -3.507 -10.967 1.00 86.25 174 PHE A CA 1
ATOM 1366 C C . PHE A 1 174 ? 17.027 -4.369 -11.546 1.00 86.25 174 PHE A C 1
ATOM 1368 O O . PHE A 1 174 ? 17.883 -3.867 -12.278 1.00 86.25 174 PHE A O 1
ATOM 1375 N N . TYR A 1 175 ? 17.026 -5.677 -11.268 1.00 88.81 175 TYR A N 1
ATOM 1376 C CA . TYR A 1 175 ? 18.022 -6.599 -11.823 1.00 88.81 175 TYR A CA 1
ATOM 1377 C C . TYR A 1 175 ? 17.965 -6.657 -13.352 1.00 88.81 175 TYR A C 1
ATOM 1379 O O . TYR A 1 175 ? 19.015 -6.630 -13.997 1.00 88.81 175 TYR A O 1
ATOM 1387 N N . ARG A 1 176 ? 16.763 -6.703 -13.941 1.00 84.81 176 ARG A N 1
ATOM 1388 C CA . ARG A 1 176 ? 16.607 -6.714 -15.402 1.00 84.81 176 ARG A CA 1
ATOM 1389 C C . ARG A 1 176 ? 17.062 -5.414 -16.040 1.00 84.81 176 ARG A C 1
ATOM 1391 O O . ARG A 1 176 ? 17.821 -5.458 -16.998 1.00 84.81 176 ARG A O 1
ATOM 1398 N N . GLU A 1 177 ? 16.675 -4.277 -15.472 1.00 82.06 177 GLU A N 1
ATOM 1399 C CA . GLU A 1 177 ? 17.088 -2.967 -15.977 1.00 82.06 177 GLU A CA 1
ATOM 1400 C C . GLU A 1 177 ? 18.617 -2.811 -15.978 1.00 82.06 177 GLU A C 1
ATOM 1402 O O . GLU A 1 177 ? 19.200 -2.237 -16.900 1.00 82.06 177 GLU A O 1
ATOM 1407 N N . ARG A 1 178 ? 19.286 -3.365 -14.961 1.00 82.69 178 ARG A N 1
ATOM 1408 C CA . ARG A 1 178 ? 20.747 -3.378 -14.882 1.00 82.69 178 ARG A CA 1
ATOM 1409 C C . ARG A 1 178 ? 21.379 -4.330 -15.902 1.00 82.69 178 ARG A C 1
ATOM 1411 O O . ARG A 1 178 ? 22.373 -3.966 -16.523 1.00 82.69 178 ARG A O 1
ATOM 1418 N N . HIS A 1 179 ? 20.825 -5.527 -16.076 1.00 82.00 179 HIS A N 1
ATOM 1419 C CA . HIS A 1 179 ? 21.343 -6.512 -17.029 1.00 82.00 179 HIS A CA 1
ATOM 1420 C C . HIS A 1 179 ? 21.175 -6.054 -18.484 1.00 82.00 179 HIS A C 1
ATOM 1422 O O . HIS A 1 179 ? 22.083 -6.221 -19.297 1.00 82.00 179 HIS A O 1
ATOM 1428 N N . ASP A 1 180 ? 20.035 -5.445 -18.810 1.00 79.19 180 ASP A N 1
ATOM 1429 C CA . ASP A 1 180 ? 19.776 -4.934 -20.153 1.00 79.19 180 ASP A CA 1
ATOM 1430 C C . ASP A 1 180 ? 20.757 -3.813 -20.511 1.00 79.19 180 ASP A C 1
ATOM 1432 O O . ASP A 1 180 ? 21.273 -3.813 -21.624 1.00 79.19 180 ASP A O 1
ATOM 1436 N N . ARG A 1 181 ? 21.105 -2.927 -19.563 1.00 74.38 181 ARG A N 1
ATOM 1437 C CA . ARG A 1 181 ? 22.139 -1.896 -19.772 1.00 74.38 181 ARG A CA 1
ATOM 1438 C C . ARG A 1 181 ? 23.493 -2.488 -20.172 1.00 74.38 181 ARG A C 1
ATOM 1440 O O . ARG A 1 181 ? 24.038 -2.082 -21.191 1.00 74.38 181 ARG A O 1
ATOM 1447 N N . PHE A 1 182 ? 23.987 -3.489 -19.441 1.00 75.69 182 PHE A N 1
ATOM 1448 C CA . PHE A 1 182 ? 25.280 -4.113 -19.756 1.00 75.69 182 PHE A CA 1
ATOM 1449 C C . PHE A 1 182 ? 25.303 -4.799 -21.125 1.00 75.69 182 PHE A C 1
ATOM 1451 O O . PHE A 1 182 ? 26.307 -4.742 -21.825 1.00 75.69 182 PHE A O 1
ATOM 1458 N N . ARG A 1 183 ? 24.187 -5.409 -21.543 1.00 73.44 183 ARG A N 1
ATOM 1459 C CA . ARG A 1 183 ? 24.097 -6.063 -22.854 1.00 73.44 183 ARG A CA 1
ATOM 1460 C C . ARG A 1 183 ? 24.245 -5.083 -24.023 1.00 73.44 183 ARG A C 1
ATOM 1462 O O . ARG A 1 183 ? 24.677 -5.497 -25.095 1.00 73.44 183 ARG A O 1
ATOM 1469 N N . TYR A 1 184 ? 23.845 -3.824 -23.851 1.00 67.00 184 TYR A N 1
ATOM 1470 C CA . TYR A 1 184 ? 23.984 -2.818 -24.904 1.00 67.00 184 TYR A CA 1
ATOM 1471 C C . TYR A 1 184 ? 25.411 -2.272 -24.998 1.00 67.00 184 TYR A C 1
ATOM 1473 O O . TYR A 1 184 ? 25.899 -2.120 -26.114 1.00 67.00 184 TYR A O 1
ATOM 1481 N N . ASP A 1 185 ? 26.102 -2.088 -23.870 1.00 69.50 185 ASP A N 1
ATOM 1482 C CA . ASP A 1 185 ? 27.489 -1.593 -23.851 1.00 69.50 185 ASP A CA 1
ATOM 1483 C C . ASP A 1 185 ? 28.470 -2.531 -24.589 1.00 69.50 185 ASP A C 1
ATOM 1485 O O . ASP A 1 185 ? 29.448 -2.067 -25.175 1.00 69.50 185 ASP A O 1
ATOM 1489 N N . ASP A 1 186 ? 28.197 -3.841 -24.604 1.00 69.50 186 ASP A N 1
ATOM 1490 C CA . ASP A 1 186 ? 29.006 -4.835 -25.326 1.00 69.50 186 ASP A CA 1
ATOM 1491 C C . ASP A 1 186 ? 28.743 -4.866 -26.842 1.00 69.50 186 ASP A C 1
ATOM 1493 O O . ASP A 1 186 ? 29.589 -5.351 -27.588 1.00 69.50 186 ASP A O 1
ATOM 1497 N N . MET A 1 187 ? 27.593 -4.374 -27.324 1.00 66.44 187 MET A N 1
ATOM 1498 C CA . MET A 1 187 ? 27.293 -4.335 -28.767 1.00 66.44 187 MET A CA 1
ATOM 1499 C C . MET A 1 187 ? 27.847 -3.090 -29.471 1.00 66.44 187 MET A C 1
ATOM 1501 O O . MET A 1 187 ? 27.905 -3.072 -30.699 1.00 66.44 187 MET A O 1
ATOM 1505 N N . ASP A 1 188 ? 28.243 -2.071 -28.706 1.00 64.62 188 ASP A N 1
ATOM 1506 C CA . ASP A 1 188 ? 28.816 -0.823 -29.222 1.00 64.62 188 ASP A CA 1
ATOM 1507 C C . ASP A 1 188 ? 30.363 -0.847 -29.284 1.00 64.62 188 ASP A C 1
ATOM 1509 O O . ASP A 1 188 ? 30.974 0.138 -29.711 1.00 64.62 188 ASP A O 1
ATOM 1513 N N . ARG A 1 189 ? 31.006 -1.953 -28.874 1.00 57.78 189 ARG A N 1
ATOM 1514 C CA . ARG A 1 189 ? 32.458 -2.200 -28.990 1.00 57.78 189 ARG A CA 1
ATOM 1515 C C . ARG A 1 189 ? 32.793 -3.099 -30.173 1.00 57.78 189 ARG A C 1
ATOM 1517 O O . ARG A 1 189 ? 33.841 -2.827 -30.800 1.00 57.78 189 ARG A O 1
#

Radius of gyration: 22.94 Å; Cα contacts (8 Å, |Δi|>4): 136; chains: 1; bounding box: 50×35×66 Å

Mean predicted aligned error: 14.02 Å

Solvent-accessible surface area (backbone atoms only — not comparable to full-atom values): 10429 Å² total; per-residue (Å²): 136,57,82,85,77,50,54,69,67,57,49,52,51,50,52,50,51,51,51,50,52,52,51,44,53,52,50,50,52,55,46,63,74,60,83,61,58,70,67,58,53,52,48,49,51,51,51,50,47,51,52,50,48,56,54,46,51,54,53,47,52,67,71,64,53,77,77,80,80,49,66,68,62,48,54,50,38,66,76,52,31,76,60,48,57,70,60,66,70,61,70,53,69,45,54,59,48,24,53,52,32,48,51,50,29,51,51,32,43,48,53,32,52,54,49,23,63,71,63,46,20,37,43,88,74,25,53,75,56,98,91,41,36,33,19,28,39,95,90,46,74,29,83,45,58,68,66,60,46,52,51,45,42,50,31,48,50,45,30,68,63,36,42,58,58,25,52,51,38,40,50,51,30,52,54,48,58,54,52,55,53,56,60,53,63,65,73,78,110